Protein AF-A0AAV1QAZ6-F1 (afdb_monomer_lite)

Sequence (222 aa):
MKPDTQNLRTLCPTRWTVRTGALKSDKSHDECGRKAGGILAMLEKFSTYFGLRLAYLVFYPTEQLSKTLQASAVVVTQAFIPQQRSDEAFDSFLKSVIEASKDLTEGPQLPRQRRLPKRLGGGDTEHAFESPSEYYRKQYFEVLDLLNNELSCRFDQSDFGVVMDMEKLLVAAASGKQVMLHSSVTSLYAEDFDFDSLRAQLSMLPVTIKTSGIQTKSEKTS

Radius of gyration: 30.35 Å; chains: 1; bounding box: 77×63×90 Å

Secondary structure (DSSP, 8-state):
-PPP--------TTSGGG-TTGGG-TT--SHHHHHHHHHHHHHTSHHHHHHHHHHHHHHHHHHHHHHH-SHHHHHHHHHHHHHHSSHHHHHHHHHHHHHHHTTTS---------PPPTTT--SPPP---S-HHHHHHHHHHHHHHHHHHHHHHHHS-HHHHHHHHHHHHHHHHHTT---PPPHHHHHHTTTT--HHHHHHHHHHHHHHHHHHHHHHHHTT--

Structure (mmCIF, N/CA/C/O backbone):
data_AF-A0AAV1QAZ6-F1
#
_entry.id   AF-A0AAV1QAZ6-F1
#
loop_
_atom_site.group_PDB
_atom_site.id
_atom_site.type_symbol
_atom_site.label_atom_id
_atom_site.label_alt_id
_atom_site.label_comp_id
_atom_site.label_asym_id
_atom_site.label_entity_id
_atom_site.label_seq_id
_atom_site.pdbx_PDB_ins_code
_atom_site.Cartn_x
_atom_site.Cartn_y
_atom_site.Cartn_z
_atom_site.occupancy
_atom_site.B_iso_or_equiv
_atom_site.auth_seq_id
_atom_site.auth_comp_id
_atom_site.auth_asym_id
_atom_site.auth_atom_id
_atom_site.pdbx_PDB_model_num
ATOM 1 N N . MET A 1 1 ? 48.864 -47.547 -10.206 1.00 36.81 1 MET A N 1
ATOM 2 C CA . MET A 1 1 ? 48.498 -46.519 -9.207 1.00 36.81 1 MET A CA 1
ATOM 3 C C . MET A 1 1 ? 47.178 -45.898 -9.631 1.00 36.81 1 MET A C 1
ATOM 5 O O . MET A 1 1 ? 47.140 -45.252 -10.667 1.00 36.81 1 MET A O 1
ATOM 9 N N . LYS A 1 2 ? 46.087 -46.189 -8.914 1.00 36.53 2 LYS A N 1
ATOM 10 C CA . LYS A 1 2 ? 44.790 -45.522 -9.111 1.00 36.53 2 LYS A CA 1
ATOM 11 C C . LYS A 1 2 ? 44.810 -44.220 -8.297 1.00 36.53 2 LYS A C 1
ATOM 13 O O . LYS A 1 2 ? 45.262 -44.291 -7.157 1.00 36.53 2 LYS A O 1
ATOM 18 N N . PRO A 1 3 ? 44.377 -43.067 -8.832 1.00 41.38 3 PRO A N 1
ATOM 19 C CA . PRO A 1 3 ? 44.213 -41.877 -8.012 1.00 41.38 3 PRO A CA 1
ATOM 20 C C . PRO A 1 3 ? 42.984 -42.053 -7.113 1.00 41.38 3 PRO A C 1
ATOM 22 O O . PRO A 1 3 ? 41.910 -42.431 -7.586 1.00 41.38 3 PRO A O 1
ATOM 25 N N . ASP A 1 4 ? 43.177 -41.815 -5.819 1.00 40.25 4 ASP A N 1
ATOM 26 C CA . ASP A 1 4 ? 42.144 -41.858 -4.792 1.00 40.25 4 ASP A CA 1
ATOM 27 C C . ASP A 1 4 ? 40.973 -40.941 -5.156 1.00 40.25 4 ASP A C 1
ATOM 29 O O . ASP A 1 4 ? 41.115 -39.722 -5.278 1.00 40.25 4 ASP A O 1
ATOM 33 N N . THR A 1 5 ? 39.783 -41.523 -5.288 1.00 47.31 5 THR A N 1
ATOM 34 C CA . THR A 1 5 ? 38.522 -40.783 -5.300 1.00 47.31 5 THR A CA 1
ATOM 35 C C . THR A 1 5 ? 38.280 -40.235 -3.898 1.00 47.31 5 THR A C 1
ATOM 37 O O . THR A 1 5 ? 37.633 -40.872 -3.066 1.00 47.31 5 THR A O 1
ATOM 40 N N . GLN A 1 6 ? 38.839 -39.059 -3.611 1.00 50.50 6 GLN A N 1
ATOM 41 C CA . GLN A 1 6 ? 38.473 -38.292 -2.429 1.00 50.50 6 GLN A CA 1
ATOM 42 C C . GLN A 1 6 ? 36.968 -38.024 -2.482 1.00 50.50 6 GLN A C 1
ATOM 44 O O . GLN A 1 6 ? 36.469 -37.389 -3.409 1.00 50.50 6 GLN A O 1
ATOM 49 N N . ASN A 1 7 ? 36.253 -38.542 -1.484 1.00 43.44 7 ASN A N 1
ATOM 50 C CA . ASN A 1 7 ? 34.831 -38.315 -1.266 1.00 43.44 7 ASN A CA 1
ATOM 51 C C . ASN A 1 7 ? 34.552 -36.804 -1.190 1.00 43.44 7 ASN A C 1
ATOM 53 O O . ASN A 1 7 ? 34.678 -36.192 -0.125 1.00 43.44 7 ASN A O 1
ATOM 57 N N . LEU A 1 8 ? 34.184 -36.194 -2.320 1.00 50.06 8 LEU A N 1
ATOM 58 C CA . LEU A 1 8 ? 33.666 -34.833 -2.371 1.00 50.06 8 LEU A CA 1
ATOM 59 C C . LEU A 1 8 ? 32.352 -34.833 -1.594 1.00 50.06 8 LEU A C 1
ATOM 61 O O . LEU A 1 8 ? 31.320 -35.287 -2.085 1.00 50.06 8 LEU A O 1
ATOM 65 N N . ARG A 1 9 ? 32.414 -34.375 -0.338 1.00 50.69 9 ARG A N 1
ATOM 66 C CA . ARG A 1 9 ? 31.237 -34.187 0.512 1.00 50.69 9 ARG A CA 1
ATOM 67 C C . ARG A 1 9 ? 30.206 -33.379 -0.271 1.00 50.69 9 ARG A C 1
ATOM 69 O O . ARG A 1 9 ? 30.495 -32.257 -0.681 1.00 50.69 9 ARG A O 1
ATOM 76 N N . THR A 1 10 ? 29.015 -33.942 -0.444 1.00 51.25 10 THR A N 1
ATOM 77 C CA . THR A 1 10 ? 27.846 -33.255 -0.997 1.00 51.25 10 THR A CA 1
ATOM 78 C C . THR A 1 10 ? 27.604 -31.979 -0.196 1.00 51.25 10 THR A C 1
ATOM 80 O O . THR A 1 10 ? 27.292 -32.026 0.995 1.00 51.25 10 THR A O 1
ATOM 83 N N . LEU A 1 11 ? 27.842 -30.831 -0.827 1.00 47.28 11 LEU A N 1
ATOM 84 C CA . LEU A 1 11 ? 27.703 -29.527 -0.193 1.00 47.28 11 LEU A CA 1
ATOM 85 C C . LEU A 1 11 ? 26.213 -29.199 -0.029 1.00 47.28 11 LEU A C 1
ATOM 87 O O . LEU A 1 11 ? 25.460 -29.216 -0.999 1.00 47.28 11 LEU A O 1
ATOM 91 N N . CYS A 1 12 ? 25.792 -28.898 1.204 1.00 53.09 12 CYS A N 1
ATOM 92 C CA . CYS A 1 12 ? 24.420 -28.491 1.502 1.00 53.09 12 CYS A CA 1
ATOM 93 C C . CYS A 1 12 ? 24.080 -27.127 0.854 1.00 53.09 12 CYS A C 1
ATOM 95 O O . CYS A 1 12 ? 24.898 -26.202 0.950 1.00 53.09 12 CYS A O 1
ATOM 97 N N . PRO A 1 13 ? 22.865 -26.953 0.289 1.00 52.34 13 PRO A N 1
ATOM 98 C CA . PRO A 1 13 ? 22.449 -25.755 -0.458 1.00 52.34 13 PRO A CA 1
ATOM 99 C C . PRO A 1 13 ? 22.506 -24.415 0.291 1.00 52.34 13 PRO A C 1
ATOM 101 O O . PRO A 1 13 ? 22.431 -23.365 -0.333 1.00 52.34 13 PRO A O 1
ATOM 104 N N . THR A 1 14 ? 22.641 -24.402 1.616 1.00 52.78 14 THR A N 1
ATOM 105 C CA . THR A 1 14 ? 22.538 -23.180 2.436 1.00 52.78 14 THR A CA 1
ATOM 106 C C . THR A 1 14 ? 23.880 -22.519 2.780 1.00 52.78 14 THR A C 1
ATOM 108 O O . THR A 1 14 ? 23.891 -21.503 3.465 1.00 52.78 14 THR A O 1
ATOM 111 N N . ARG A 1 15 ? 25.029 -23.053 2.324 1.00 44.53 15 ARG A N 1
ATOM 112 C CA . ARG A 1 15 ? 26.372 -22.576 2.747 1.00 44.53 15 ARG A CA 1
ATOM 113 C C . ARG A 1 15 ? 27.118 -21.684 1.734 1.00 44.53 15 ARG A C 1
ATOM 115 O O . ARG A 1 15 ? 28.209 -21.200 2.024 1.00 44.53 15 ARG A O 1
ATOM 122 N N . TRP A 1 16 ? 26.567 -21.466 0.544 1.00 48.84 16 TRP A N 1
ATOM 123 C CA . TRP A 1 16 ? 27.235 -20.778 -0.574 1.00 48.84 16 TRP A CA 1
ATOM 124 C C . TRP A 1 16 ? 27.125 -19.243 -0.594 1.00 48.84 16 TRP A C 1
ATOM 126 O O . TRP A 1 16 ? 27.867 -18.603 -1.333 1.00 48.84 16 TRP A O 1
ATOM 136 N N . THR A 1 17 ? 26.309 -18.620 0.258 1.00 50.09 17 THR A N 1
ATOM 137 C CA . THR A 1 17 ? 26.134 -17.153 0.272 1.00 50.09 17 THR A CA 1
ATOM 138 C C . THR A 1 17 ? 27.275 -16.370 0.940 1.00 50.09 17 THR A C 1
ATOM 140 O O . THR A 1 17 ? 27.244 -15.145 0.937 1.00 50.09 17 THR A O 1
ATOM 143 N N . VAL A 1 18 ? 28.312 -17.029 1.481 1.00 46.91 18 VAL A N 1
ATOM 144 C CA . VAL A 1 18 ? 29.344 -16.370 2.322 1.00 46.91 18 VAL A CA 1
ATOM 145 C C . VAL A 1 18 ? 30.746 -16.340 1.684 1.00 46.91 18 VAL A C 1
ATOM 147 O O . VAL A 1 18 ? 31.733 -16.051 2.353 1.00 46.91 18 VAL A O 1
ATOM 150 N N . ARG A 1 19 ? 30.907 -16.612 0.381 1.00 52.53 19 ARG A N 1
ATOM 151 C CA . ARG A 1 19 ? 32.229 -16.491 -0.271 1.00 52.53 19 ARG A CA 1
ATOM 152 C C . ARG A 1 19 ? 32.232 -15.417 -1.352 1.00 52.53 19 ARG A C 1
ATOM 154 O O . ARG A 1 19 ? 31.713 -15.615 -2.444 1.00 52.53 19 ARG A O 1
ATOM 161 N N . THR A 1 20 ? 32.929 -14.320 -1.061 1.00 49.03 20 THR A N 1
ATOM 162 C CA . THR A 1 20 ? 33.218 -13.179 -1.954 1.00 49.03 20 THR A CA 1
ATOM 163 C C . THR A 1 20 ? 33.862 -13.567 -3.294 1.00 49.03 20 THR A C 1
ATOM 165 O O . THR A 1 20 ? 33.863 -12.768 -4.225 1.00 49.03 20 THR A O 1
ATOM 168 N N . GLY A 1 21 ? 34.370 -14.799 -3.430 1.00 51.28 21 GLY A N 1
ATOM 169 C CA . GLY A 1 21 ? 34.871 -15.351 -4.691 1.00 51.28 21 GLY A CA 1
ATOM 170 C C . GLY A 1 21 ? 33.790 -15.636 -5.743 1.00 51.28 21 GLY A C 1
ATOM 171 O O . GLY A 1 21 ? 34.080 -15.513 -6.929 1.00 51.28 21 GLY A O 1
ATOM 172 N N . ALA A 1 22 ? 32.548 -15.946 -5.347 1.00 49.41 22 ALA A N 1
ATOM 173 C CA . ALA A 1 22 ? 31.453 -16.171 -6.302 1.00 49.41 22 ALA A CA 1
ATOM 174 C C . ALA A 1 22 ? 31.040 -14.871 -7.014 1.00 49.41 22 ALA A C 1
ATOM 176 O O . ALA A 1 22 ? 30.718 -14.889 -8.201 1.00 49.41 22 ALA A O 1
ATOM 177 N N . LEU A 1 23 ? 31.156 -13.736 -6.314 1.00 50.59 23 LEU A N 1
ATOM 178 C CA . LEU A 1 23 ? 30.847 -12.404 -6.838 1.00 50.59 23 LEU A CA 1
ATOM 179 C C . LEU A 1 23 ? 31.841 -11.929 -7.914 1.00 50.59 23 LEU A C 1
ATOM 181 O O . LEU A 1 23 ? 31.536 -11.013 -8.659 1.00 50.59 23 LEU A O 1
ATOM 185 N N . LYS A 1 24 ? 33.032 -12.542 -7.996 1.00 50.03 24 LYS A N 1
ATOM 186 C CA . LYS A 1 24 ? 34.053 -12.241 -9.017 1.00 50.03 24 LYS A CA 1
ATOM 187 C C . LYS A 1 24 ? 34.023 -13.199 -10.212 1.00 50.03 24 LYS A C 1
ATOM 189 O O . LYS A 1 24 ? 34.862 -13.082 -11.103 1.00 50.03 24 LYS A O 1
ATOM 194 N N . SER A 1 25 ? 33.102 -14.165 -10.242 1.00 50.91 25 SER A N 1
ATOM 195 C CA . SER A 1 25 ? 33.020 -15.156 -11.323 1.00 50.91 25 SER A CA 1
ATOM 196 C C . SER A 1 25 ? 32.132 -14.687 -12.482 1.00 50.91 25 SER A C 1
ATOM 198 O O . SER A 1 25 ? 31.240 -15.396 -12.925 1.00 50.91 25 SER A O 1
ATOM 200 N N . ASP A 1 26 ? 32.416 -13.504 -13.027 1.00 49.59 26 ASP A N 1
ATOM 201 C CA . ASP A 1 26 ? 31.645 -12.869 -14.116 1.00 49.59 26 ASP A CA 1
ATOM 202 C C . ASP A 1 26 ? 31.700 -13.602 -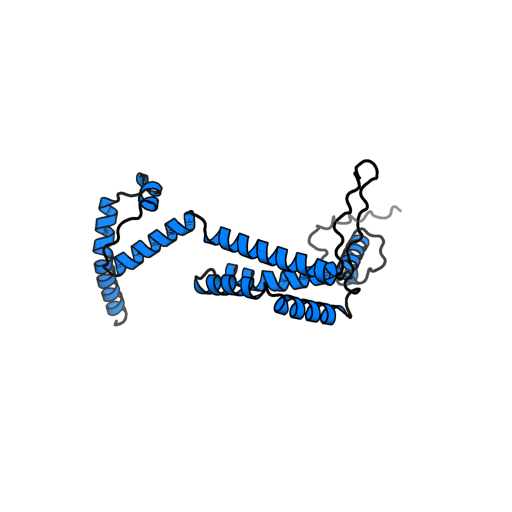15.473 1.00 49.59 26 ASP A C 1
ATOM 204 O O . ASP A 1 26 ? 31.199 -13.107 -16.480 1.00 49.59 26 ASP A O 1
ATOM 208 N N . LYS A 1 27 ? 32.328 -14.783 -15.552 1.00 50.25 27 LYS A N 1
ATOM 209 C CA . LYS A 1 27 ? 32.514 -15.531 -16.811 1.00 50.25 27 LYS A CA 1
ATOM 210 C C . LYS A 1 27 ? 32.455 -17.052 -16.671 1.00 50.25 27 LYS A C 1
ATOM 212 O O . LYS A 1 27 ? 32.859 -17.758 -17.593 1.00 50.25 27 LYS A O 1
ATOM 217 N N . SER A 1 28 ? 31.998 -17.594 -15.541 1.00 51.19 28 SER A N 1
ATOM 218 C CA . SER A 1 28 ? 31.775 -19.040 -15.462 1.00 51.19 28 SER A CA 1
ATOM 219 C C . SER A 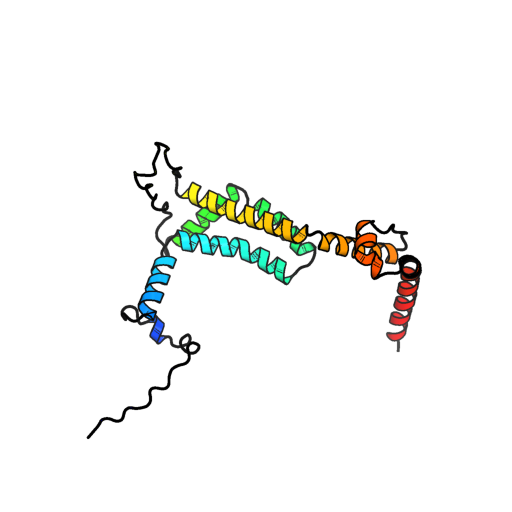1 28 ? 30.428 -19.374 -16.118 1.00 51.19 28 SER A C 1
ATOM 221 O O . SER A 1 28 ? 29.386 -18.839 -15.751 1.00 51.19 28 SER A O 1
ATOM 223 N N . HIS A 1 29 ? 30.426 -20.287 -17.094 1.00 56.72 29 HIS A N 1
ATOM 224 C CA . HIS A 1 29 ? 29.203 -20.834 -17.710 1.00 56.72 29 HIS A CA 1
ATOM 225 C C . HIS A 1 29 ? 28.370 -21.710 -16.751 1.00 56.72 29 HIS A C 1
ATOM 227 O O . HIS A 1 29 ? 27.444 -22.397 -17.184 1.00 56.72 29 HIS A O 1
ATOM 233 N N . ASP A 1 30 ? 28.703 -21.690 -15.462 1.00 71.44 30 ASP A N 1
ATOM 234 C CA . ASP A 1 30 ? 28.029 -22.447 -14.424 1.00 71.44 30 ASP A CA 1
ATOM 235 C C . ASP A 1 30 ? 26.622 -21.879 -14.166 1.00 71.44 30 ASP A C 1
ATOM 237 O O . ASP A 1 30 ? 26.335 -20.706 -14.430 1.00 71.44 30 ASP A O 1
ATOM 241 N N . GLU A 1 31 ? 25.720 -22.709 -13.647 1.00 73.06 31 GLU A N 1
ATOM 242 C CA . GLU A 1 31 ? 24.309 -22.360 -13.441 1.00 73.06 31 GLU A CA 1
ATOM 243 C C . GLU A 1 31 ? 24.155 -21.093 -12.578 1.00 73.06 31 GLU A C 1
ATOM 245 O O . GLU A 1 31 ? 23.292 -20.248 -12.832 1.00 73.06 31 GLU A O 1
ATOM 250 N N . CYS A 1 32 ? 25.050 -20.920 -11.601 1.00 73.31 32 CYS A N 1
ATOM 251 C CA . CYS A 1 32 ? 25.121 -19.735 -10.752 1.00 73.31 32 CYS A CA 1
ATOM 252 C C . CYS A 1 32 ? 25.497 -18.465 -11.531 1.00 73.31 32 CYS A C 1
ATOM 254 O O . CYS A 1 32 ? 24.855 -17.434 -11.343 1.00 73.31 32 CYS A O 1
ATOM 256 N N . GLY A 1 33 ? 26.496 -18.531 -12.418 1.00 70.12 33 GLY A N 1
ATOM 257 C CA . GLY A 1 33 ? 26.928 -17.388 -13.230 1.00 70.12 33 GLY A CA 1
ATOM 258 C C . GLY A 1 33 ? 25.831 -16.936 -14.193 1.00 70.12 33 GLY A C 1
ATOM 259 O O . GLY A 1 33 ? 25.549 -15.747 -14.319 1.00 70.12 33 GLY A O 1
ATOM 260 N N . ARG A 1 34 ? 25.106 -17.894 -14.787 1.00 73.38 34 ARG A N 1
ATOM 261 C CA . ARG A 1 34 ? 23.945 -17.607 -15.648 1.00 73.38 34 ARG A CA 1
ATOM 262 C C . ARG A 1 34 ? 22.796 -16.946 -14.884 1.00 73.38 34 ARG A C 1
ATOM 264 O O . ARG A 1 34 ? 22.185 -16.014 -15.401 1.00 73.38 34 ARG A O 1
ATOM 271 N N . LYS A 1 35 ? 22.498 -17.412 -13.665 1.00 77.25 35 LYS A N 1
ATOM 272 C CA . LYS A 1 35 ? 21.468 -16.806 -12.801 1.00 77.25 35 LYS A CA 1
ATOM 273 C C . LYS A 1 35 ? 21.865 -15.397 -12.361 1.00 77.25 35 LYS A C 1
ATOM 275 O O . LYS A 1 35 ? 21.051 -14.489 -12.485 1.00 77.25 35 LYS A O 1
ATOM 280 N N . ALA A 1 36 ? 23.104 -15.208 -11.907 1.00 77.12 36 ALA A N 1
ATOM 281 C CA . ALA A 1 36 ? 23.620 -13.902 -11.505 1.00 77.12 36 ALA A CA 1
ATOM 282 C C . ALA A 1 36 ? 23.598 -12.901 -12.670 1.00 77.12 36 ALA A C 1
ATOM 284 O O . ALA A 1 36 ? 23.063 -11.807 -12.515 1.00 77.12 36 ALA A O 1
ATOM 285 N N . GLY A 1 37 ? 24.061 -13.309 -13.857 1.00 77.94 37 GLY A N 1
ATOM 286 C CA . GLY A 1 37 ? 23.991 -12.482 -15.064 1.00 77.94 37 GLY A CA 1
ATOM 287 C C . GLY A 1 37 ? 22.555 -12.148 -15.483 1.00 77.94 37 GLY A C 1
ATOM 288 O O . GLY A 1 37 ? 22.275 -11.024 -15.883 1.00 77.94 37 GLY A O 1
ATOM 289 N N . GLY A 1 38 ? 21.612 -13.085 -15.332 1.00 82.50 38 GLY A N 1
ATOM 290 C CA . GLY A 1 38 ? 20.191 -12.826 -15.585 1.00 82.50 38 GLY A CA 1
ATOM 291 C C . GLY A 1 38 ? 19.562 -11.830 -14.603 1.00 82.50 38 GLY A C 1
ATOM 292 O O . GLY A 1 38 ? 18.740 -11.011 -15.009 1.00 82.50 38 GLY A O 1
ATOM 293 N N . ILE A 1 39 ? 19.954 -11.880 -13.325 1.00 82.44 39 ILE A N 1
ATOM 294 C CA . ILE A 1 39 ? 19.526 -10.911 -12.305 1.00 82.44 39 ILE A CA 1
ATOM 295 C C . ILE A 1 39 ? 20.132 -9.538 -12.596 1.00 82.44 39 ILE A C 1
ATOM 297 O O . ILE A 1 39 ? 19.402 -8.552 -12.572 1.00 82.44 39 ILE A O 1
ATOM 301 N N . LEU A 1 40 ? 21.424 -9.471 -12.929 1.00 81.31 40 LEU A N 1
ATOM 302 C CA . LEU A 1 40 ? 22.095 -8.227 -13.313 1.00 81.31 40 LEU A CA 1
ATOM 303 C C . LEU A 1 40 ? 21.383 -7.568 -14.503 1.00 81.31 40 LEU A C 1
ATOM 305 O O . LEU A 1 40 ? 20.945 -6.428 -14.395 1.00 81.31 40 LEU A O 1
ATOM 309 N N . ALA A 1 41 ? 21.119 -8.331 -15.567 1.00 82.69 41 ALA A N 1
ATOM 310 C CA . ALA A 1 41 ? 20.387 -7.853 -16.741 1.00 82.69 41 ALA A CA 1
ATOM 311 C C . ALA A 1 41 ? 18.931 -7.442 -16.441 1.00 82.69 41 ALA A C 1
ATOM 313 O O . ALA A 1 41 ? 18.305 -6.729 -17.226 1.00 82.69 41 ALA A O 1
ATOM 314 N N . MET A 1 42 ? 18.338 -7.918 -15.340 1.00 83.44 42 MET A N 1
ATOM 315 C CA . MET A 1 42 ? 17.055 -7.410 -14.851 1.00 83.44 42 MET A CA 1
ATOM 316 C C . MET A 1 42 ? 17.222 -6.110 -14.067 1.00 83.44 42 MET A C 1
ATOM 318 O O . MET A 1 42 ? 16.411 -5.208 -14.260 1.00 83.44 42 MET A O 1
ATOM 322 N N . LEU A 1 43 ? 18.239 -6.000 -13.211 1.00 83.06 43 LEU A N 1
ATOM 323 C CA . LEU A 1 43 ? 18.509 -4.808 -12.403 1.00 83.06 43 LEU A CA 1
ATOM 324 C C . LEU A 1 43 ? 18.925 -3.599 -13.250 1.00 83.06 43 LEU A C 1
ATOM 326 O O . LEU A 1 43 ? 18.569 -2.481 -12.901 1.00 83.06 43 LEU A O 1
ATOM 330 N N . GLU A 1 44 ? 19.593 -3.825 -14.382 1.00 83.69 44 GLU A N 1
ATOM 331 C CA . GLU A 1 44 ? 19.977 -2.786 -15.353 1.00 83.69 44 GLU A CA 1
ATOM 332 C C . GLU A 1 44 ? 18.778 -2.170 -16.100 1.00 83.69 44 GLU A C 1
ATOM 334 O O . GLU A 1 44 ? 18.905 -1.124 -16.740 1.00 83.69 44 GLU A O 1
ATOM 339 N N . LYS A 1 45 ? 17.587 -2.783 -16.024 1.00 85.44 45 LYS A N 1
ATOM 340 C CA . LYS A 1 45 ? 16.373 -2.252 -16.658 1.00 85.44 45 LYS A CA 1
ATOM 341 C C . LYS A 1 45 ? 15.699 -1.214 -15.773 1.00 85.44 45 LYS A C 1
ATOM 343 O O . LYS A 1 45 ? 15.362 -1.493 -14.619 1.00 85.44 45 LYS A O 1
ATOM 348 N N . PHE A 1 46 ? 15.342 -0.078 -16.373 1.00 85.38 46 PHE A N 1
ATOM 349 C CA . PHE A 1 46 ? 14.587 0.986 -15.706 1.00 85.38 46 PHE A CA 1
ATOM 350 C C . PHE A 1 46 ? 13.308 0.484 -15.030 1.00 85.38 46 PHE A C 1
ATOM 352 O O . PHE A 1 46 ? 13.018 0.859 -13.901 1.00 85.38 46 PHE A O 1
ATOM 359 N N . SER A 1 47 ? 12.557 -0.405 -15.690 1.00 85.50 47 SER A N 1
ATOM 360 C CA . SER A 1 47 ? 11.307 -0.967 -15.159 1.00 85.50 47 SER A CA 1
ATOM 361 C C . SER A 1 47 ? 11.487 -1.638 -13.798 1.00 85.50 47 SER A C 1
ATOM 363 O O . SER A 1 47 ? 10.615 -1.552 -12.936 1.00 85.50 47 SER A O 1
ATOM 365 N N . THR A 1 48 ? 12.624 -2.306 -13.603 1.00 86.81 48 THR A N 1
ATOM 366 C CA . THR A 1 48 ? 12.940 -3.005 -12.357 1.00 86.81 48 THR A CA 1
ATOM 367 C C . THR A 1 48 ? 13.317 -1.998 -11.282 1.00 86.81 48 THR A C 1
ATOM 369 O O . THR A 1 48 ? 12.813 -2.076 -10.166 1.00 86.81 48 THR A O 1
ATOM 372 N N . TYR A 1 49 ? 14.148 -1.013 -11.626 1.00 87.12 49 TYR A N 1
ATOM 373 C CA . TYR A 1 49 ? 14.526 0.063 -10.715 1.00 87.12 49 TYR A CA 1
ATOM 374 C C . TYR A 1 49 ? 13.316 0.889 -10.259 1.00 87.12 49 TYR A C 1
ATOM 376 O O . TYR A 1 49 ? 13.132 1.115 -9.063 1.00 87.12 49 TYR A O 1
ATOM 384 N N . PHE A 1 50 ? 12.445 1.269 -11.197 1.00 88.56 50 PHE A N 1
ATOM 385 C CA . PHE A 1 50 ? 11.177 1.938 -10.924 1.00 88.56 50 PHE A CA 1
ATOM 386 C C . PHE A 1 50 ? 10.297 1.098 -9.994 1.00 88.56 50 PHE A C 1
ATOM 388 O O . PHE A 1 50 ? 9.835 1.600 -8.973 1.00 88.56 50 PHE A O 1
ATOM 395 N N . GLY A 1 51 ? 10.125 -0.194 -10.296 1.00 87.62 51 GLY A N 1
ATOM 396 C CA . GLY A 1 51 ? 9.350 -1.111 -9.462 1.00 87.62 51 GLY A CA 1
ATOM 397 C C . GLY A 1 51 ? 9.903 -1.240 -8.041 1.00 87.62 51 GLY A C 1
ATOM 398 O O . GLY A 1 51 ? 9.135 -1.217 -7.086 1.00 87.62 51 GLY A O 1
ATOM 399 N N . LEU A 1 52 ? 11.227 -1.300 -7.875 1.00 88.88 52 LEU A N 1
ATOM 400 C CA . LEU A 1 52 ? 11.871 -1.339 -6.557 1.00 88.88 52 LEU A CA 1
ATOM 401 C C . LEU A 1 52 ? 11.684 -0.031 -5.780 1.00 88.88 52 LEU A C 1
ATOM 403 O O . LEU A 1 52 ? 11.414 -0.060 -4.580 1.00 88.88 52 LEU A O 1
ATOM 407 N N . ARG A 1 53 ? 11.795 1.121 -6.452 1.00 88.50 53 ARG A N 1
ATOM 408 C CA . ARG A 1 53 ? 11.538 2.434 -5.843 1.00 88.50 53 ARG A CA 1
ATOM 409 C C . ARG A 1 53 ? 10.078 2.586 -5.425 1.00 88.50 53 ARG A C 1
ATOM 411 O O . ARG A 1 53 ? 9.817 3.074 -4.328 1.00 88.50 53 ARG A O 1
ATOM 418 N N . LEU A 1 54 ? 9.150 2.123 -6.259 1.00 88.19 54 LEU A N 1
ATOM 419 C CA . LEU A 1 54 ? 7.721 2.116 -5.957 1.00 88.19 54 LEU A CA 1
ATOM 420 C C . LEU A 1 54 ? 7.407 1.167 -4.795 1.00 88.19 54 LEU A C 1
ATOM 422 O O . LEU A 1 54 ? 6.704 1.546 -3.863 1.00 88.19 54 LEU A O 1
ATOM 426 N N . ALA A 1 55 ? 7.994 -0.030 -4.795 1.00 88.25 55 ALA A N 1
ATOM 427 C CA . ALA A 1 55 ? 7.870 -0.978 -3.696 1.00 88.25 55 ALA A CA 1
ATOM 428 C C . ALA A 1 55 ? 8.392 -0.381 -2.385 1.00 88.25 55 ALA A C 1
ATOM 430 O O . ALA A 1 55 ? 7.737 -0.513 -1.362 1.00 88.25 55 ALA A O 1
ATOM 431 N N . TYR A 1 56 ? 9.522 0.330 -2.401 1.00 88.19 56 TYR A N 1
ATOM 432 C CA . TYR A 1 56 ? 10.029 1.010 -1.209 1.00 88.19 56 TYR A CA 1
ATOM 433 C C . TYR A 1 56 ? 9.073 2.104 -0.706 1.00 88.19 56 TYR A C 1
ATOM 435 O O . TYR A 1 56 ? 8.787 2.157 0.490 1.00 88.19 56 TYR A O 1
ATOM 443 N N . LEU A 1 57 ? 8.547 2.938 -1.612 1.00 87.31 57 LEU A N 1
ATOM 444 C CA . LEU A 1 57 ? 7.587 4.002 -1.288 1.00 87.31 57 LEU A CA 1
ATOM 445 C C . LEU A 1 57 ? 6.335 3.455 -0.590 1.00 87.31 57 LEU A C 1
ATOM 447 O O . LEU A 1 57 ? 5.819 4.078 0.333 1.00 87.31 57 LEU A O 1
ATOM 451 N N . VAL A 1 58 ? 5.859 2.295 -1.038 1.00 86.56 58 VAL A N 1
ATOM 452 C CA . VAL A 1 58 ? 4.607 1.688 -0.584 1.00 86.56 58 VAL A CA 1
ATOM 453 C C . VAL A 1 58 ? 4.819 0.770 0.623 1.00 86.56 58 VAL A C 1
ATOM 455 O O . VAL A 1 58 ? 4.057 0.823 1.587 1.00 86.56 58 VAL A O 1
ATOM 458 N N . PHE A 1 59 ? 5.881 -0.038 0.629 1.00 83.94 59 PHE A N 1
ATOM 459 C CA . PHE A 1 59 ? 6.148 -0.973 1.718 1.00 83.94 59 PHE A CA 1
ATOM 460 C C . PHE A 1 59 ? 6.578 -0.284 2.997 1.00 83.94 59 PHE A C 1
ATOM 462 O O . PHE A 1 59 ? 6.114 -0.695 4.055 1.00 83.94 59 PHE A O 1
ATOM 469 N N . TYR A 1 60 ? 7.374 0.784 2.925 1.00 83.62 60 TYR A N 1
ATOM 470 C CA . TYR A 1 60 ? 7.803 1.507 4.120 1.00 83.62 60 TYR A CA 1
ATOM 471 C C . TYR A 1 60 ? 6.627 1.914 5.035 1.00 83.62 60 TYR A C 1
ATOM 473 O O . TYR A 1 60 ? 6.612 1.494 6.195 1.00 83.62 60 TYR A O 1
ATOM 481 N N . PRO A 1 61 ? 5.601 2.650 4.559 1.00 78.38 61 PRO A N 1
ATOM 482 C CA . PRO A 1 61 ? 4.473 3.024 5.405 1.00 78.38 61 PRO A CA 1
ATOM 483 C C . PRO A 1 61 ? 3.611 1.815 5.816 1.00 78.38 61 PRO A C 1
ATOM 485 O O . PRO A 1 61 ? 3.168 1.755 6.964 1.00 78.38 61 PRO A O 1
ATOM 488 N N . THR A 1 62 ? 3.421 0.807 4.953 1.00 79.25 62 THR A N 1
ATOM 489 C CA . THR A 1 62 ? 2.653 -0.401 5.333 1.00 79.25 62 THR A CA 1
ATOM 490 C C . THR A 1 62 ? 3.363 -1.310 6.336 1.00 79.25 62 THR A C 1
ATOM 492 O O . THR A 1 62 ? 2.712 -1.965 7.147 1.00 79.25 62 THR A O 1
ATOM 495 N N . GLU A 1 63 ? 4.694 -1.347 6.336 1.00 79.56 63 GLU A N 1
ATOM 496 C CA . GLU A 1 63 ? 5.469 -2.104 7.314 1.00 79.56 63 GLU A CA 1
ATOM 497 C C . GLU A 1 63 ? 5.388 -1.428 8.683 1.00 79.56 63 GLU A C 1
ATOM 499 O O . GLU A 1 63 ? 5.211 -2.104 9.698 1.00 79.56 63 GLU A O 1
ATOM 504 N N . GLN A 1 64 ? 5.445 -0.091 8.716 1.00 73.50 64 GLN A N 1
ATOM 505 C CA . GLN A 1 64 ? 5.207 0.663 9.946 1.00 73.50 64 GLN A CA 1
ATOM 506 C C . GLN A 1 64 ? 3.812 0.389 10.496 1.00 73.50 64 GLN A C 1
ATOM 508 O O . GLN A 1 64 ? 3.688 0.068 11.677 1.00 73.50 64 GLN A O 1
ATOM 513 N N . LEU A 1 65 ? 2.787 0.412 9.642 1.00 72.69 65 LEU A N 1
ATOM 514 C CA . LEU A 1 65 ? 1.426 0.028 10.008 1.00 72.69 65 LEU A CA 1
ATOM 515 C C . LEU A 1 65 ? 1.362 -1.391 10.589 1.00 72.69 65 LEU A C 1
ATOM 517 O O . LEU A 1 65 ? 0.782 -1.595 11.654 1.00 72.69 65 LEU A O 1
ATOM 521 N N . SER A 1 66 ? 1.998 -2.365 9.933 1.00 74.06 66 SER A N 1
ATOM 522 C CA . SER A 1 66 ? 2.009 -3.754 10.399 1.00 74.06 66 SER A CA 1
ATOM 523 C C . SER A 1 66 ? 2.722 -3.930 11.740 1.00 74.06 66 SER A C 1
ATOM 525 O O . SER A 1 66 ? 2.345 -4.814 12.505 1.00 74.06 66 SER A O 1
ATOM 527 N N . LYS A 1 67 ? 3.762 -3.136 12.020 1.00 73.12 67 LYS A N 1
ATOM 528 C CA . LYS A 1 67 ? 4.510 -3.198 13.285 1.00 73.12 67 LYS A CA 1
ATOM 529 C C . LYS A 1 67 ? 3.796 -2.487 14.422 1.00 73.12 67 LYS A C 1
ATOM 531 O O . LYS A 1 67 ? 3.878 -2.938 15.559 1.00 73.12 67 LYS A O 1
ATOM 536 N N . THR A 1 68 ? 3.158 -1.357 14.130 1.00 67.06 68 THR A N 1
ATOM 537 C CA . THR A 1 68 ? 2.602 -0.497 15.175 1.00 67.06 68 THR A CA 1
ATOM 538 C C . THR A 1 68 ? 1.144 -0.777 15.468 1.00 67.06 68 THR A C 1
ATOM 540 O O . THR A 1 68 ? 0.784 -0.531 16.606 1.00 67.06 68 THR A O 1
ATOM 543 N N . LEU A 1 69 ? 0.345 -1.305 14.523 1.00 63.31 69 LEU A N 1
ATOM 544 C CA . LEU A 1 69 ? -1.046 -1.794 14.678 1.00 63.31 69 LEU A CA 1
ATOM 545 C C . LEU A 1 69 ? -1.893 -1.043 15.732 1.00 63.31 69 LEU A C 1
ATOM 547 O O . LEU A 1 69 ? -2.733 -1.606 16.425 1.00 63.31 69 LEU A O 1
ATOM 551 N N . GLN A 1 70 ? -1.645 0.258 15.848 1.00 59.50 70 GLN A N 1
ATOM 552 C CA . GLN A 1 70 ? -2.286 1.197 16.751 1.00 59.50 70 GLN A CA 1
ATOM 553 C C . GLN A 1 70 ? -3.159 2.090 15.883 1.00 59.50 70 GLN A C 1
ATOM 555 O O . GLN A 1 70 ? -2.761 2.463 14.776 1.00 59.50 70 GLN A O 1
ATOM 560 N N . ALA A 1 71 ? -4.329 2.468 16.395 1.00 61.69 71 ALA A N 1
ATOM 561 C CA . ALA A 1 71 ? -5.316 3.251 15.654 1.00 61.69 71 ALA A CA 1
ATOM 562 C C . ALA A 1 71 ? -4.729 4.521 14.999 1.00 61.69 71 ALA A C 1
ATOM 564 O O . ALA A 1 71 ? -5.106 4.878 13.888 1.00 61.69 71 ALA A O 1
ATOM 565 N N . SER A 1 72 ? -3.751 5.175 15.636 1.00 62.12 72 SER A N 1
ATOM 566 C CA . SER A 1 72 ? -3.076 6.361 15.091 1.00 62.12 72 SER A CA 1
ATOM 567 C C . SER A 1 72 ? -2.241 6.073 13.837 1.00 62.12 72 SER A C 1
ATOM 569 O O . SER A 1 72 ? -2.271 6.860 12.893 1.00 62.12 72 SER A O 1
ATOM 571 N N . ALA A 1 73 ? -1.525 4.946 13.787 1.00 60.34 73 ALA A N 1
ATOM 572 C CA . ALA A 1 73 ? -0.697 4.572 12.642 1.00 60.34 73 ALA A CA 1
ATOM 573 C C . ALA A 1 73 ? -1.548 4.216 11.414 1.00 60.34 73 ALA A C 1
ATOM 575 O O . ALA A 1 73 ? -1.169 4.558 10.293 1.00 60.34 73 ALA A O 1
ATOM 576 N N . VAL A 1 74 ? -2.716 3.600 11.643 1.00 67.69 74 VAL A N 1
ATOM 577 C CA . VAL A 1 74 ? -3.721 3.262 10.618 1.00 67.69 74 VAL A CA 1
ATOM 578 C C . VAL A 1 74 ? -4.243 4.521 9.931 1.00 67.69 74 VAL A C 1
ATOM 580 O O . VAL A 1 74 ? -4.202 4.618 8.707 1.00 67.69 74 VAL A O 1
ATOM 583 N N . VAL A 1 75 ? -4.658 5.523 10.712 1.00 66.94 75 VAL A N 1
ATOM 584 C CA . VAL A 1 75 ? -5.201 6.783 10.178 1.00 66.94 75 VAL A CA 1
ATOM 585 C C . VAL A 1 75 ? -4.153 7.533 9.354 1.00 66.94 75 VAL A C 1
ATOM 587 O O . VAL A 1 75 ? -4.457 8.043 8.278 1.00 66.94 75 VAL A O 1
ATOM 590 N N . VAL A 1 76 ? -2.899 7.563 9.817 1.00 66.62 76 VAL A N 1
ATOM 591 C CA . VAL A 1 76 ? -1.803 8.223 9.089 1.00 66.62 76 VAL A CA 1
ATOM 592 C C . VAL A 1 76 ? -1.521 7.527 7.755 1.00 66.62 76 VAL A C 1
ATOM 594 O O . VAL A 1 76 ? -1.326 8.203 6.747 1.00 66.62 76 VAL A O 1
ATOM 597 N N . THR A 1 77 ? -1.539 6.190 7.713 1.00 68.25 77 THR A N 1
ATOM 598 C CA . THR A 1 77 ? -1.326 5.455 6.455 1.00 68.25 77 THR A CA 1
ATOM 599 C C . THR A 1 77 ? -2.493 5.618 5.489 1.00 68.25 77 THR A C 1
ATOM 601 O O . THR A 1 77 ? -2.259 5.917 4.319 1.00 68.25 77 THR A O 1
ATOM 604 N N . GLN A 1 78 ? -3.733 5.505 5.973 1.00 71.19 78 GLN A N 1
ATOM 605 C CA . GLN A 1 78 ? -4.942 5.718 5.170 1.00 71.19 78 GLN A CA 1
ATOM 606 C C . GLN A 1 78 ? -5.050 7.144 4.612 1.00 71.19 78 GLN A C 1
ATOM 608 O O . GLN A 1 78 ? -5.626 7.325 3.547 1.00 71.19 78 GLN A O 1
ATOM 613 N N . ALA A 1 79 ? -4.477 8.152 5.277 1.00 73.38 79 ALA A N 1
ATOM 614 C CA . ALA A 1 79 ? -4.414 9.520 4.755 1.00 73.38 79 ALA A CA 1
ATOM 615 C C . ALA A 1 79 ? -3.248 9.742 3.770 1.00 73.38 79 ALA A C 1
ATOM 617 O O . ALA A 1 79 ? -3.374 10.516 2.821 1.00 73.38 79 ALA A O 1
ATOM 618 N N . PHE A 1 80 ? -2.120 9.054 3.969 1.00 78.00 80 PHE A N 1
ATOM 619 C CA . PHE A 1 80 ? -0.923 9.201 3.139 1.00 78.00 80 PHE A CA 1
ATOM 620 C C . PHE A 1 80 ? -1.121 8.674 1.710 1.00 78.00 80 PHE A C 1
ATOM 622 O O . PHE A 1 80 ? -0.734 9.336 0.750 1.00 78.00 80 PHE A O 1
ATOM 629 N N . ILE A 1 81 ? -1.736 7.500 1.544 1.00 77.00 81 ILE A N 1
ATOM 630 C CA . ILE A 1 81 ? -1.867 6.840 0.231 1.00 77.00 81 ILE A CA 1
ATOM 631 C C . ILE A 1 81 ? -2.736 7.646 -0.755 1.00 77.00 81 ILE A C 1
ATOM 633 O O . ILE A 1 81 ? -2.294 7.846 -1.889 1.00 77.00 81 ILE A O 1
ATOM 637 N N . PRO A 1 82 ? -3.904 8.195 -0.362 1.00 77.88 82 PRO A N 1
ATOM 638 C CA . PRO A 1 82 ? -4.678 9.095 -1.216 1.00 77.88 82 PRO A CA 1
ATOM 639 C C . PRO A 1 82 ? -3.927 10.381 -1.567 1.00 77.88 82 PRO A C 1
ATOM 641 O O . PRO A 1 82 ? -4.065 10.882 -2.676 1.00 77.88 82 PRO A O 1
ATOM 644 N N . GLN A 1 83 ? -3.099 10.902 -0.657 1.00 79.62 83 GLN A N 1
ATOM 645 C CA . GLN A 1 83 ? -2.286 12.091 -0.923 1.00 79.62 83 GLN A CA 1
ATOM 646 C C . GLN A 1 83 ? -1.185 11.817 -1.964 1.00 79.62 83 GLN A C 1
ATOM 648 O O . GLN A 1 83 ? -0.882 12.676 -2.794 1.00 79.62 83 GLN A O 1
ATOM 653 N N . GLN A 1 84 ? -0.614 10.608 -1.957 1.00 80.44 84 GLN A N 1
ATOM 654 C CA . GLN A 1 84 ? 0.331 10.158 -2.985 1.00 80.44 84 GLN A CA 1
ATOM 655 C C . GLN A 1 84 ? -0.342 9.928 -4.348 1.00 80.44 84 GLN A C 1
ATOM 657 O O . GLN A 1 84 ? 0.324 9.985 -5.378 1.00 80.44 84 GLN A O 1
ATOM 662 N N . ARG A 1 85 ? -1.667 9.740 -4.394 1.00 82.50 85 ARG A N 1
ATOM 663 C CA . ARG A 1 85 ? -2.456 9.669 -5.634 1.00 82.50 85 ARG A CA 1
ATOM 664 C C . ARG A 1 85 ? -2.714 11.068 -6.218 1.00 82.50 85 ARG A C 1
ATOM 666 O O . ARG A 1 85 ? -3.853 11.477 -6.421 1.00 82.50 85 ARG A O 1
ATOM 673 N N . SER A 1 86 ? -1.649 11.811 -6.492 1.00 86.69 86 SER A N 1
ATOM 674 C CA . SER A 1 86 ? -1.697 13.094 -7.197 1.00 86.69 86 SER A CA 1
ATOM 675 C C . SER A 1 86 ? -0.693 13.104 -8.343 1.00 86.69 86 SER A C 1
ATOM 677 O O . SER A 1 86 ? 0.362 12.471 -8.268 1.00 86.69 86 SER A O 1
ATOM 679 N N . ASP A 1 87 ? -1.016 13.833 -9.411 1.00 85.56 87 ASP A N 1
ATOM 680 C CA . ASP A 1 87 ? -0.109 13.975 -10.555 1.00 85.56 87 ASP A CA 1
ATOM 681 C C . ASP A 1 87 ? 1.194 14.680 -10.159 1.00 85.56 87 ASP A C 1
ATOM 683 O O . ASP A 1 87 ? 2.266 14.315 -10.627 1.00 85.56 87 ASP A O 1
ATOM 687 N N . GLU A 1 88 ? 1.126 15.609 -9.205 1.00 87.00 88 GLU A N 1
ATOM 688 C CA . GLU A 1 88 ? 2.289 16.304 -8.649 1.00 87.00 88 GLU A CA 1
ATOM 689 C C . GLU A 1 88 ? 3.231 15.353 -7.893 1.00 87.00 88 GLU A C 1
ATOM 691 O O . GLU A 1 88 ? 4.454 15.413 -8.066 1.00 87.00 88 GLU A O 1
ATOM 696 N N . ALA A 1 89 ? 2.674 14.448 -7.076 1.00 85.12 89 ALA A N 1
ATOM 697 C CA . ALA A 1 89 ? 3.452 13.429 -6.375 1.00 85.12 89 ALA A CA 1
ATOM 698 C C . ALA A 1 89 ? 4.081 12.437 -7.359 1.00 85.12 89 ALA A C 1
ATOM 700 O O . ALA A 1 89 ? 5.255 12.092 -7.210 1.00 85.12 89 ALA A O 1
ATOM 701 N N . PHE A 1 90 ? 3.339 12.040 -8.397 1.00 88.50 90 PHE A N 1
ATOM 702 C CA . PHE A 1 90 ? 3.866 11.200 -9.467 1.00 88.50 90 PHE A CA 1
ATOM 703 C C . PHE A 1 90 ? 5.016 11.883 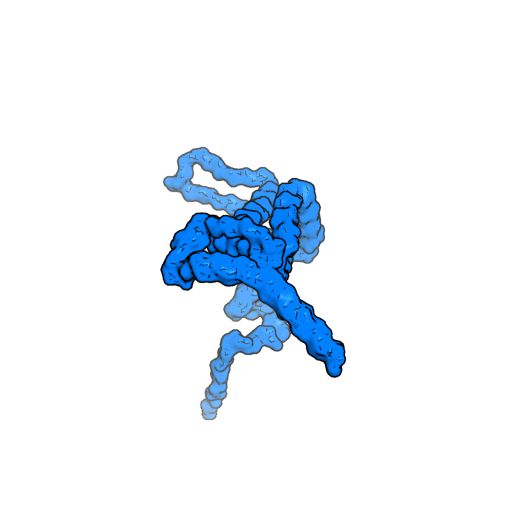-10.216 1.00 88.50 90 PHE A C 1
ATOM 705 O O . PHE A 1 90 ? 6.072 11.278 -10.383 1.00 88.50 90 PHE A O 1
ATOM 712 N N . ASP A 1 91 ? 4.860 13.142 -10.622 1.00 87.75 91 ASP A N 1
ATOM 713 C CA . ASP A 1 91 ? 5.890 13.875 -11.360 1.00 87.75 91 ASP A CA 1
ATOM 714 C C . ASP A 1 91 ? 7.161 14.063 -10.528 1.00 87.75 91 ASP A C 1
ATOM 716 O O . ASP A 1 91 ? 8.274 13.915 -11.038 1.00 87.75 91 ASP A O 1
ATOM 720 N N . SER A 1 92 ? 7.011 14.377 -9.237 1.00 88.81 92 SER A N 1
ATOM 721 C CA . SER A 1 92 ? 8.133 14.474 -8.299 1.00 88.81 92 SER A CA 1
ATOM 722 C C . SER A 1 92 ? 8.845 13.128 -8.137 1.00 88.81 92 SER A C 1
ATOM 724 O O . SER A 1 92 ? 10.073 13.048 -8.250 1.00 88.81 92 SER A O 1
ATOM 726 N N . PHE A 1 93 ? 8.075 12.051 -7.958 1.00 89.44 93 PHE A N 1
ATOM 727 C CA . PHE A 1 93 ? 8.591 10.692 -7.847 1.00 89.44 93 PHE A CA 1
ATOM 728 C C . PHE A 1 93 ? 9.324 10.262 -9.120 1.00 89.44 93 PHE A C 1
ATOM 730 O O . PHE A 1 93 ? 10.468 9.819 -9.050 1.00 89.44 93 PHE A O 1
ATOM 737 N N . LEU A 1 94 ? 8.716 10.443 -10.292 1.00 86.62 94 LEU A N 1
ATOM 738 C CA . LEU A 1 94 ? 9.300 10.053 -11.569 1.00 86.62 94 LEU A CA 1
ATOM 739 C C . LEU A 1 94 ? 10.597 10.820 -11.844 1.00 86.62 94 LEU A C 1
ATOM 741 O O . LEU A 1 94 ? 11.582 10.206 -12.252 1.00 86.62 94 LEU A O 1
ATOM 745 N N . LYS A 1 95 ? 10.642 12.132 -11.568 1.00 88.19 95 LYS A N 1
ATOM 746 C CA . LYS A 1 95 ? 11.875 12.932 -11.680 1.00 88.19 95 LYS A CA 1
ATOM 747 C C . LYS A 1 95 ? 12.976 12.396 -10.771 1.00 88.19 95 LYS A C 1
ATOM 749 O O . LYS A 1 95 ? 14.086 12.174 -11.245 1.00 88.19 95 LYS A O 1
ATOM 754 N N . SER A 1 96 ? 12.656 12.117 -9.506 1.00 88.12 96 SER A N 1
ATOM 755 C CA . SER A 1 96 ? 13.607 11.537 -8.551 1.00 88.12 96 SER A CA 1
ATOM 756 C C . SER A 1 96 ? 14.127 10.171 -9.008 1.00 88.12 96 SER A C 1
ATOM 758 O O . SER A 1 96 ? 15.327 9.907 -8.931 1.00 88.12 96 SER A O 1
ATOM 760 N N . VAL A 1 97 ? 13.247 9.310 -9.529 1.00 86.81 97 VAL A N 1
ATOM 761 C CA . VAL A 1 97 ? 13.624 7.986 -10.038 1.00 86.81 97 VAL A CA 1
ATOM 762 C C . VAL A 1 97 ? 14.517 8.112 -11.267 1.00 86.81 97 VAL A C 1
ATOM 764 O O . VAL A 1 97 ? 15.540 7.439 -11.316 1.00 86.81 97 VAL A O 1
ATOM 767 N N . ILE A 1 98 ? 14.178 8.987 -12.218 1.00 86.25 98 ILE A N 1
ATOM 768 C CA . ILE A 1 98 ? 14.988 9.233 -13.418 1.00 86.25 98 ILE A CA 1
ATOM 769 C C . ILE A 1 98 ? 16.361 9.783 -13.033 1.00 86.25 98 ILE A C 1
ATOM 771 O O . ILE A 1 98 ? 17.367 9.311 -13.545 1.00 86.25 98 ILE A O 1
ATOM 775 N N . GLU A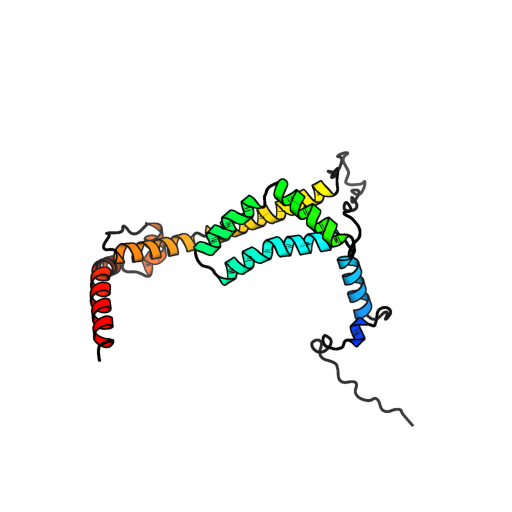 1 99 ? 16.434 10.762 -12.130 1.00 87.62 99 GLU A N 1
ATOM 776 C CA . GLU A 1 99 ? 17.707 11.317 -11.664 1.00 87.62 99 GLU A CA 1
ATOM 777 C C . GLU A 1 99 ? 18.577 10.265 -10.982 1.00 87.62 99 GLU A C 1
ATOM 779 O O . GLU A 1 99 ? 19.758 10.155 -11.302 1.00 87.62 99 GLU A O 1
ATOM 784 N N . ALA A 1 100 ? 17.989 9.458 -10.100 1.00 83.88 100 ALA A N 1
ATOM 785 C CA . ALA A 1 100 ? 18.703 8.417 -9.377 1.00 83.88 100 ALA A CA 1
ATOM 786 C C . ALA A 1 100 ? 19.039 7.187 -10.241 1.00 83.88 100 ALA A C 1
ATOM 788 O O . ALA A 1 100 ? 19.839 6.354 -9.812 1.00 83.88 100 ALA A O 1
ATOM 789 N N . SER A 1 101 ? 18.433 7.047 -11.424 1.00 84.81 101 SER A N 1
ATOM 790 C CA . SER A 1 101 ? 18.684 5.942 -12.351 1.00 84.81 101 SER A CA 1
ATOM 791 C C . SER A 1 101 ? 19.690 6.278 -13.455 1.00 84.81 101 SER A C 1
ATOM 793 O O . SER A 1 101 ? 20.135 5.355 -14.132 1.00 84.81 101 SER A O 1
ATOM 795 N N . LYS A 1 102 ? 20.067 7.557 -13.638 1.00 80.69 102 LYS A N 1
ATOM 796 C CA . LYS A 1 102 ? 20.980 8.021 -14.710 1.00 80.69 102 LYS A CA 1
ATOM 797 C C . LYS A 1 102 ? 22.283 7.225 -14.797 1.00 80.69 102 LYS A C 1
ATOM 799 O O . LYS A 1 102 ? 22.746 6.956 -15.899 1.00 80.69 102 LYS A O 1
ATOM 804 N N . ASP A 1 103 ? 22.827 6.832 -13.649 1.00 78.50 103 ASP A N 1
ATOM 805 C CA . ASP A 1 103 ? 24.114 6.134 -13.558 1.00 78.50 103 ASP A CA 1
ATOM 806 C C . ASP A 1 103 ? 23.970 4.607 -13.406 1.00 78.50 103 ASP A C 1
ATOM 808 O O . ASP A 1 103 ? 24.971 3.895 -13.365 1.00 78.50 103 ASP A O 1
ATOM 812 N N . LEU A 1 104 ? 22.737 4.094 -13.284 1.00 74.56 104 LEU A N 1
ATOM 813 C CA . LEU A 1 104 ? 22.458 2.705 -12.889 1.00 74.56 104 LEU A CA 1
ATOM 814 C C . LEU A 1 104 ? 21.709 1.893 -13.947 1.00 74.56 104 LEU A C 1
ATOM 816 O O . LEU A 1 104 ? 21.903 0.681 -14.017 1.00 74.56 104 LEU A O 1
ATOM 820 N N . THR A 1 105 ? 20.831 2.518 -14.734 1.00 78.06 105 THR A N 1
ATOM 821 C CA . THR A 1 105 ? 19.978 1.806 -15.694 1.00 78.06 105 THR A CA 1
ATOM 822 C C . THR A 1 105 ? 19.846 2.548 -17.011 1.00 78.06 105 THR A C 1
ATOM 824 O O . THR A 1 105 ? 20.054 3.757 -17.099 1.00 78.06 105 THR A O 1
ATOM 827 N N . GLU A 1 106 ? 19.385 1.830 -18.033 1.00 73.19 106 GLU A N 1
ATOM 828 C CA . GLU A 1 106 ? 18.866 2.463 -19.246 1.00 73.19 106 GLU A CA 1
ATOM 829 C C . GLU A 1 106 ? 17.707 3.426 -18.909 1.00 73.19 106 GLU A C 1
ATOM 831 O O . GLU A 1 106 ? 17.080 3.320 -17.853 1.00 73.19 106 GLU A O 1
ATOM 836 N N . GLY A 1 107 ? 17.426 4.395 -19.785 1.00 70.44 107 GLY A N 1
ATOM 837 C CA . GLY A 1 107 ? 16.318 5.338 -19.597 1.00 70.44 107 GLY A CA 1
ATOM 838 C C . GLY A 1 107 ? 14.930 4.674 -19.671 1.00 70.44 107 GLY A C 1
ATOM 839 O O . GLY A 1 107 ? 14.812 3.508 -20.054 1.00 70.44 107 GLY A O 1
ATOM 840 N N . PRO A 1 108 ? 13.849 5.404 -19.341 1.00 74.81 108 PRO A N 1
ATOM 841 C CA . PRO A 1 108 ? 12.491 4.871 -19.390 1.00 74.81 108 PRO A CA 1
ATOM 842 C C . PRO A 1 108 ? 12.106 4.459 -20.817 1.00 74.81 108 PRO A C 1
ATOM 844 O O . PRO A 1 108 ? 11.983 5.293 -21.712 1.00 74.81 108 PRO A O 1
ATOM 847 N N . GLN A 1 109 ? 11.887 3.160 -21.020 1.00 71.75 109 GLN A N 1
ATOM 848 C CA . GLN A 1 109 ? 11.445 2.582 -22.290 1.00 71.75 109 GLN A CA 1
ATOM 849 C C . GLN A 1 109 ? 10.032 2.008 -22.163 1.00 71.75 109 GLN A C 1
ATOM 851 O O . GLN A 1 109 ? 9.664 1.450 -21.125 1.00 71.75 109 GLN A O 1
ATOM 856 N N . LEU A 1 110 ? 9.252 2.123 -23.240 1.00 70.94 110 LEU A N 1
ATOM 857 C CA . LEU A 1 110 ? 7.965 1.444 -23.362 1.00 70.94 110 LEU A CA 1
ATOM 858 C C . LEU A 1 110 ? 8.182 -0.063 -23.567 1.00 70.94 110 LEU A C 1
ATOM 860 O O . LEU A 1 110 ? 9.076 -0.455 -24.326 1.00 70.94 110 LEU A O 1
ATOM 864 N N . PRO A 1 111 ? 7.360 -0.929 -22.946 1.00 70.50 111 PRO A N 1
ATOM 865 C CA . PRO A 1 111 ? 7.410 -2.354 -23.227 1.00 70.50 111 PRO A CA 1
ATOM 866 C C . PRO A 1 111 ? 7.177 -2.629 -24.711 1.00 70.50 111 PRO A C 1
ATOM 868 O O . PRO A 1 111 ? 6.339 -2.004 -25.362 1.00 70.50 111 PRO A O 1
ATOM 871 N N . ARG A 1 112 ? 7.884 -3.628 -25.245 1.00 66.69 112 ARG A N 1
ATOM 872 C CA . ARG A 1 112 ? 7.680 -4.080 -26.622 1.00 66.69 112 ARG A CA 1
ATOM 873 C C . ARG A 1 112 ? 6.235 -4.557 -26.803 1.00 66.69 112 ARG A C 1
ATOM 875 O O . ARG A 1 112 ? 5.859 -5.587 -26.243 1.00 66.69 112 ARG A O 1
ATOM 882 N N . GLN A 1 113 ? 5.465 -3.860 -27.638 1.00 63.75 113 GLN A N 1
ATOM 883 C CA . GLN A 1 113 ? 4.120 -4.293 -28.016 1.00 63.75 113 GLN A CA 1
ATOM 884 C C . GLN A 1 113 ? 4.166 -5.669 -28.687 1.00 63.75 113 GLN A C 1
ATOM 886 O O . GLN A 1 113 ? 4.921 -5.913 -29.640 1.00 63.75 113 GLN A O 1
ATOM 891 N N . ARG A 1 114 ? 3.366 -6.594 -28.158 1.00 59.09 114 ARG A N 1
ATOM 892 C CA . ARG A 1 114 ? 3.218 -7.940 -28.702 1.00 59.09 114 ARG A CA 1
ATOM 893 C C . ARG A 1 114 ? 2.105 -7.919 -29.734 1.00 59.09 114 ARG A C 1
ATOM 895 O O . ARG A 1 114 ? 0.950 -8.035 -29.368 1.00 59.09 114 ARG A O 1
ATOM 902 N N . ARG A 1 115 ? 2.481 -7.861 -31.013 1.00 60.44 115 ARG A N 1
ATOM 903 C CA . ARG A 1 115 ? 1.526 -8.008 -32.119 1.00 60.44 115 ARG A CA 1
ATOM 904 C C . ARG A 1 115 ? 0.701 -9.279 -31.934 1.00 60.44 115 ARG A C 1
ATOM 906 O O . ARG A 1 115 ? 1.282 -10.372 -31.911 1.00 60.44 115 ARG A O 1
ATOM 913 N N . LEU A 1 116 ? -0.622 -9.142 -31.856 1.00 60.59 116 LEU A N 1
ATOM 914 C CA . LEU A 1 116 ? -1.506 -10.300 -31.855 1.00 60.59 116 LEU A CA 1
ATOM 915 C C . LEU A 1 116 ? -1.254 -11.183 -33.098 1.00 60.59 116 LEU A C 1
ATOM 917 O O . LEU A 1 116 ? -1.071 -10.678 -34.214 1.00 60.59 116 LEU A O 1
ATOM 921 N N . PRO A 1 117 ? -1.245 -12.521 -32.944 1.00 66.25 117 PRO A N 1
ATOM 922 C CA . PRO A 1 117 ? -1.177 -13.430 -34.079 1.00 66.25 117 PRO A CA 1
ATOM 923 C C . PRO A 1 117 ? -2.321 -13.153 -35.061 1.00 66.25 117 PRO A C 1
ATOM 925 O O . PRO A 1 117 ? -3.483 -13.104 -34.665 1.00 66.25 117 PRO A O 1
ATOM 928 N N . LYS A 1 118 ? -2.008 -13.053 -36.362 1.00 63.81 118 LYS A N 1
ATOM 929 C CA . LYS A 1 118 ? -2.961 -12.687 -37.436 1.00 63.81 118 LYS A CA 1
ATOM 930 C C . LYS A 1 118 ? -4.271 -13.488 -37.455 1.00 63.81 118 LYS A C 1
ATOM 932 O O . LYS A 1 118 ? -5.264 -13.008 -37.977 1.00 63.81 118 LYS A O 1
ATOM 937 N N . ARG A 1 119 ? -4.280 -14.703 -36.899 1.00 69.19 119 ARG A N 1
ATOM 938 C CA . ARG A 1 119 ? -5.464 -15.578 -36.823 1.00 69.19 119 ARG A CA 1
ATOM 939 C C . ARG A 1 119 ? -6.531 -15.088 -35.834 1.00 69.19 119 ARG A C 1
ATOM 941 O O . ARG A 1 119 ? -7.650 -15.573 -35.899 1.00 69.19 119 ARG A O 1
ATOM 948 N N . LEU A 1 120 ? -6.172 -14.182 -34.923 1.00 66.38 120 LEU A N 1
ATOM 949 C CA . LEU A 1 120 ? -7.027 -13.669 -33.846 1.00 66.38 120 LEU A CA 1
ATOM 950 C C . LEU A 1 120 ? -7.377 -12.176 -34.018 1.00 66.38 120 LEU A C 1
ATOM 952 O O . LEU A 1 120 ? -8.187 -11.654 -33.263 1.00 66.38 120 LEU A O 1
ATOM 956 N N . GLY A 1 121 ? -6.758 -11.479 -34.979 1.00 54.81 121 GLY A N 1
ATOM 957 C CA . GLY A 1 121 ? -6.828 -10.021 -35.116 1.00 54.81 121 GLY A CA 1
ATOM 958 C C . GLY A 1 121 ? -7.969 -9.553 -36.014 1.00 54.81 121 GLY A C 1
ATOM 959 O O . GLY A 1 121 ? -7.758 -9.286 -37.196 1.00 54.81 121 GLY A O 1
ATOM 960 N N . GLY A 1 122 ? -9.168 -9.428 -35.451 1.00 55.09 122 GLY A N 1
ATOM 961 C CA . GLY A 1 122 ? -10.270 -8.691 -36.064 1.00 55.09 122 GLY A CA 1
ATOM 962 C C . GLY A 1 122 ? -10.068 -7.183 -35.922 1.00 55.09 122 GLY A C 1
ATOM 963 O O . GLY A 1 122 ? -10.716 -6.577 -35.087 1.00 55.09 122 GLY A O 1
ATOM 964 N N . GLY A 1 123 ? -9.150 -6.602 -36.701 1.00 56.50 123 GLY A N 1
ATOM 965 C CA . GLY A 1 123 ? -9.095 -5.170 -37.050 1.00 56.50 123 GLY A CA 1
ATOM 966 C C . GLY A 1 123 ? -8.893 -4.116 -35.951 1.00 56.50 123 GLY A C 1
ATOM 967 O O . GLY A 1 123 ? -8.630 -2.972 -36.309 1.00 56.50 123 GLY A O 1
ATOM 968 N N . ASP A 1 124 ? -8.993 -4.454 -34.667 1.00 60.97 124 ASP A N 1
ATOM 969 C CA . ASP A 1 124 ? -8.949 -3.459 -33.597 1.00 60.97 124 ASP A CA 1
ATOM 970 C C . ASP A 1 124 ? -7.505 -3.111 -33.208 1.00 60.97 124 ASP A C 1
ATOM 972 O O . ASP A 1 124 ? -6.647 -3.987 -33.048 1.00 60.97 124 ASP A O 1
ATOM 976 N N . THR A 1 125 ? -7.213 -1.818 -33.105 1.00 58.94 125 THR A N 1
ATOM 977 C CA . THR A 1 125 ? -5.885 -1.320 -32.740 1.00 58.94 125 THR A CA 1
ATOM 978 C C . THR A 1 125 ? -5.663 -1.510 -31.242 1.00 58.94 125 THR A C 1
ATOM 980 O O . THR A 1 125 ? -6.370 -0.916 -30.432 1.00 58.94 125 THR A O 1
ATOM 983 N N . GLU A 1 126 ? -4.673 -2.328 -30.869 1.00 61.91 126 GLU A N 1
ATOM 984 C CA . GLU A 1 126 ? -4.235 -2.495 -29.476 1.00 61.91 126 GLU A CA 1
ATOM 985 C C . GLU A 1 126 ? -3.943 -1.126 -28.832 1.00 61.91 126 GLU A C 1
ATOM 987 O O . GLU A 1 126 ? -3.313 -0.269 -29.456 1.00 61.91 126 GLU A O 1
ATOM 992 N N . HIS A 1 127 ? -4.361 -0.929 -27.576 1.00 63.59 127 HIS A N 1
ATOM 993 C CA . HIS A 1 127 ? -4.092 0.306 -26.837 1.00 63.59 127 HIS A CA 1
ATOM 994 C C . HIS A 1 127 ? -2.574 0.540 -26.761 1.00 63.59 127 HIS A C 1
ATOM 996 O O . HIS A 1 127 ? -1.836 -0.202 -26.104 1.00 63.59 127 HIS A O 1
ATOM 1002 N N . ALA A 1 128 ? -2.096 1.570 -27.456 1.00 61.72 128 ALA A N 1
ATOM 1003 C CA . ALA A 1 128 ? -0.727 2.050 -27.354 1.00 61.72 128 ALA A CA 1
ATOM 1004 C C . ALA A 1 128 ? -0.656 3.114 -26.258 1.00 61.72 128 ALA A C 1
ATOM 1006 O O . ALA A 1 128 ? -1.570 3.922 -26.128 1.00 61.72 128 ALA A O 1
ATOM 1007 N N . PHE A 1 129 ? 0.401 3.092 -25.449 1.00 63.44 129 PHE A N 1
ATOM 1008 C CA . PHE A 1 129 ? 0.723 4.229 -24.587 1.00 63.44 129 PHE A CA 1
ATOM 1009 C C . PHE A 1 129 ? 1.524 5.225 -25.422 1.00 63.44 129 PHE A C 1
ATOM 1011 O O . PHE A 1 129 ? 2.468 4.814 -26.102 1.00 63.44 129 PHE A O 1
ATOM 1018 N N . GLU A 1 130 ? 1.152 6.505 -25.390 1.00 66.06 130 GLU A N 1
ATOM 1019 C CA . GLU A 1 130 ? 1.796 7.533 -26.216 1.00 66.06 130 GLU A CA 1
ATOM 1020 C C . GLU A 1 130 ? 3.182 7.898 -25.668 1.00 66.06 130 GLU A C 1
ATOM 1022 O O . GLU A 1 130 ? 4.087 8.246 -26.427 1.00 66.06 130 GLU A O 1
ATOM 1027 N N . SER A 1 131 ? 3.388 7.741 -24.355 1.00 76.19 131 SER A N 1
ATOM 1028 C CA . SER A 1 131 ? 4.651 8.051 -23.682 1.00 76.19 131 SER A CA 1
ATOM 1029 C C . SER A 1 131 ? 5.035 7.011 -22.618 1.00 76.19 131 SER A C 1
ATOM 1031 O O . SER A 1 131 ? 4.164 6.513 -21.899 1.00 76.19 131 SER A O 1
ATOM 1033 N N . PRO A 1 132 ? 6.343 6.715 -22.427 1.00 75.88 132 PRO A N 1
ATOM 1034 C CA . PRO A 1 132 ? 6.824 5.945 -21.277 1.00 75.88 132 PRO A CA 1
ATOM 1035 C C . PRO A 1 132 ? 6.313 6.490 -19.936 1.00 75.88 132 PRO A C 1
ATOM 1037 O O . PRO A 1 132 ? 6.043 5.712 -19.026 1.00 75.88 132 PRO A O 1
ATOM 1040 N N . SER A 1 133 ? 6.138 7.812 -19.824 1.00 79.75 133 SER A N 1
ATOM 1041 C CA . SER A 1 133 ? 5.622 8.451 -18.609 1.00 79.75 133 SER A CA 1
ATOM 1042 C C . SER A 1 133 ? 4.201 7.988 -18.275 1.00 79.75 133 SER A C 1
ATOM 1044 O O . SER A 1 133 ? 3.924 7.620 -17.139 1.00 79.75 133 SER A O 1
ATOM 1046 N N . GLU A 1 134 ? 3.313 7.903 -19.269 1.00 80.94 134 GLU A N 1
ATOM 1047 C CA . GLU A 1 134 ? 1.926 7.459 -19.073 1.00 80.94 134 GLU A CA 1
ATOM 1048 C C . GLU A 1 134 ? 1.841 5.989 -18.665 1.00 80.94 134 GLU A C 1
ATOM 1050 O O . GLU A 1 134 ? 1.020 5.615 -17.826 1.00 80.94 134 GLU A O 1
ATOM 1055 N N . TYR A 1 135 ? 2.726 5.159 -19.220 1.00 83.56 135 TYR A N 1
ATOM 1056 C CA . TYR A 1 135 ? 2.830 3.756 -18.840 1.00 83.56 135 TYR A CA 1
ATOM 1057 C C . TYR A 1 135 ? 3.199 3.601 -17.357 1.00 83.56 135 TYR A C 1
ATOM 1059 O O . TYR A 1 135 ? 2.526 2.876 -16.620 1.00 83.56 135 TYR A O 1
ATOM 1067 N N . TYR A 1 136 ? 4.228 4.319 -16.896 1.00 85.31 136 TYR A N 1
ATOM 1068 C CA . TYR A 1 136 ? 4.639 4.289 -15.490 1.00 85.31 136 TYR A CA 1
ATOM 1069 C C . TYR A 1 136 ? 3.637 4.996 -14.568 1.00 85.31 136 TYR A C 1
ATOM 1071 O O . TYR A 1 136 ? 3.460 4.558 -13.433 1.00 85.31 136 TYR A O 1
ATOM 1079 N N . ARG A 1 137 ? 2.917 6.014 -15.057 1.00 87.25 137 ARG A N 1
ATOM 1080 C CA . ARG A 1 137 ? 1.809 6.668 -14.341 1.00 87.25 137 ARG A CA 1
ATOM 1081 C C . ARG A 1 137 ? 0.677 5.693 -14.065 1.00 87.25 137 ARG A C 1
ATOM 1083 O O . ARG A 1 137 ? 0.217 5.599 -12.929 1.00 87.25 137 ARG A O 1
ATOM 1090 N N . LYS A 1 138 ? 0.275 4.910 -15.073 1.00 88.00 138 LYS A N 1
ATOM 1091 C CA . LYS A 1 138 ? -0.721 3.850 -14.891 1.00 88.00 138 LYS A CA 1
ATOM 1092 C C . LYS A 1 138 ? -0.270 2.864 -13.810 1.00 88.00 138 LYS A C 1
ATOM 1094 O O . LYS A 1 138 ? -1.030 2.602 -12.886 1.00 88.00 138 LYS A O 1
ATOM 1099 N N . GLN A 1 139 ? 0.957 2.346 -13.907 1.00 87.12 139 GLN A N 1
ATOM 1100 C CA . GLN A 1 139 ? 1.482 1.387 -12.927 1.00 87.12 139 GLN A CA 1
ATOM 1101 C C . GLN A 1 139 ? 1.542 1.967 -11.510 1.00 87.12 139 GLN A C 1
ATOM 1103 O O . GLN A 1 139 ? 1.200 1.284 -10.549 1.00 87.12 139 GLN A O 1
ATOM 1108 N N . TYR A 1 140 ? 1.961 3.226 -11.382 1.00 89.44 140 TYR A N 1
ATOM 1109 C CA . TYR A 1 140 ? 2.026 3.932 -10.108 1.00 89.44 140 TYR A CA 1
ATOM 1110 C C . TYR A 1 140 ? 0.649 4.012 -9.438 1.00 89.44 140 TYR A C 1
ATOM 1112 O O . TYR A 1 140 ? 0.495 3.609 -8.285 1.00 89.44 140 TYR A O 1
ATOM 1120 N N . PHE A 1 141 ? -0.369 4.465 -10.172 1.00 89.06 141 PHE A N 1
ATOM 1121 C CA . PHE A 1 141 ? -1.722 4.583 -9.633 1.00 89.06 141 PHE A CA 1
ATOM 1122 C C . PHE A 1 141 ? -2.398 3.241 -9.380 1.00 89.06 141 PHE A C 1
ATOM 1124 O O . PHE A 1 141 ? -3.098 3.115 -8.381 1.00 89.06 141 PHE A O 1
ATOM 1131 N N . GLU A 1 142 ? -2.157 2.239 -10.225 1.00 90.06 142 GLU A N 1
ATOM 1132 C CA . GLU A 1 142 ? -2.683 0.885 -10.035 1.00 90.06 142 GLU A CA 1
ATOM 1133 C C . GLU A 1 142 ? -2.202 0.283 -8.708 1.00 90.06 142 GLU A C 1
ATOM 1135 O O . GLU A 1 142 ? -3.002 -0.257 -7.948 1.00 90.06 142 GLU A O 1
ATOM 1140 N N . VAL A 1 143 ? -0.916 0.446 -8.374 1.00 88.75 143 VAL A N 1
ATOM 1141 C CA . VAL A 1 143 ? -0.370 -0.023 -7.092 1.00 88.75 143 VAL A CA 1
ATOM 1142 C C . VAL A 1 143 ? -0.992 0.722 -5.910 1.00 88.75 143 VAL A C 1
ATOM 1144 O O . VAL A 1 143 ? -1.351 0.086 -4.919 1.00 88.75 143 VAL A O 1
ATOM 1147 N N . LEU A 1 144 ? -1.141 2.048 -5.997 1.00 87.81 144 LEU A N 1
ATOM 1148 C CA . LEU A 1 144 ? -1.754 2.837 -4.923 1.00 87.81 144 LEU A CA 1
ATOM 1149 C C . LEU A 1 144 ? -3.235 2.492 -4.721 1.00 87.81 144 LEU A C 1
ATOM 1151 O O . LEU A 1 144 ? -3.678 2.398 -3.578 1.00 87.81 144 LEU A O 1
ATOM 1155 N N . ASP A 1 145 ? -3.984 2.273 -5.803 1.00 88.69 145 ASP A N 1
ATOM 1156 C CA . ASP A 1 145 ? -5.398 1.889 -5.745 1.00 88.69 145 ASP A CA 1
ATOM 1157 C C . ASP A 1 145 ? -5.587 0.517 -5.121 1.00 88.69 145 ASP A C 1
ATOM 1159 O O . ASP A 1 145 ? -6.403 0.362 -4.212 1.00 88.69 145 ASP A O 1
ATOM 1163 N N . LEU A 1 146 ? -4.808 -0.467 -5.578 1.00 89.12 146 LEU A N 1
ATOM 1164 C CA . LEU A 1 146 ? -4.836 -1.810 -5.010 1.00 89.12 146 LEU A CA 1
ATOM 1165 C C . LEU A 1 146 ? -4.515 -1.766 -3.522 1.00 89.12 146 LEU A C 1
ATOM 1167 O O . LEU A 1 146 ? -5.233 -2.349 -2.720 1.00 89.12 146 LEU A O 1
ATOM 1171 N N . LEU A 1 147 ? -3.476 -1.031 -3.138 1.00 86.12 147 LEU A N 1
ATOM 1172 C CA . LEU A 1 147 ? -3.077 -0.935 -1.744 1.00 86.12 147 LEU A CA 1
ATOM 1173 C C . LEU A 1 147 ? -4.135 -0.238 -0.880 1.00 86.12 147 LEU A C 1
ATOM 1175 O O . LEU A 1 147 ? -4.413 -0.699 0.224 1.00 86.12 147 LEU A O 1
ATOM 1179 N N . ASN A 1 148 ? -4.740 0.843 -1.371 1.00 85.94 148 ASN A N 1
ATOM 1180 C CA . ASN A 1 148 ? -5.813 1.520 -0.652 1.00 85.94 148 ASN A CA 1
ATOM 1181 C C . ASN A 1 148 ? -7.024 0.593 -0.472 1.00 85.94 148 ASN A C 1
ATOM 1183 O O . ASN A 1 148 ? -7.557 0.490 0.629 1.00 85.94 148 ASN A O 1
ATOM 1187 N N . ASN A 1 149 ? -7.401 -0.138 -1.524 1.00 86.25 149 ASN A N 1
ATOM 1188 C CA . ASN A 1 149 ? -8.490 -1.105 -1.464 1.00 86.25 149 ASN A CA 1
ATOM 1189 C C . ASN A 1 149 ? -8.192 -2.248 -0.483 1.00 86.25 149 ASN A C 1
ATOM 1191 O O . ASN A 1 149 ? -9.025 -2.553 0.360 1.00 86.25 149 ASN A O 1
ATOM 1195 N N . GLU A 1 150 ? -6.998 -2.842 -0.534 1.00 85.25 150 GLU A N 1
ATOM 1196 C CA . GLU A 1 150 ? -6.597 -3.914 0.388 1.00 85.25 150 GLU A CA 1
ATOM 1197 C C . GLU A 1 150 ? -6.540 -3.436 1.844 1.00 85.25 150 GLU A C 1
ATOM 1199 O O . GLU A 1 150 ? -6.930 -4.163 2.758 1.00 85.25 150 GLU A O 1
ATOM 1204 N N . LEU A 1 151 ? -6.094 -2.199 2.085 1.00 81.81 151 LEU A N 1
ATOM 1205 C CA . LEU A 1 151 ? -6.117 -1.614 3.424 1.00 81.81 151 LEU A CA 1
ATOM 1206 C C . LEU A 1 151 ? -7.546 -1.387 3.910 1.00 81.81 151 LEU A C 1
ATOM 1208 O O . LEU A 1 151 ? -7.856 -1.791 5.028 1.00 81.81 151 LEU A O 1
ATOM 1212 N N . SER A 1 152 ? -8.418 -0.801 3.089 1.00 82.19 152 SER A N 1
ATOM 1213 C CA . SER A 1 152 ? -9.840 -0.663 3.414 1.00 82.19 152 SER A CA 1
ATOM 1214 C C . SER A 1 152 ? -10.467 -2.024 3.703 1.00 82.19 152 SER A C 1
ATOM 1216 O O . SER A 1 152 ? -10.999 -2.220 4.788 1.00 82.19 152 SER A O 1
ATOM 1218 N N . CYS A 1 153 ? -10.297 -3.015 2.825 1.00 82.12 153 CYS A N 1
ATOM 1219 C CA . CYS A 1 153 ? -10.814 -4.367 3.038 1.00 82.12 153 CYS A CA 1
ATOM 1220 C C . CYS A 1 153 ? -10.286 -5.019 4.321 1.00 82.12 153 CYS A C 1
ATOM 1222 O O . CYS A 1 153 ? -11.022 -5.752 4.975 1.00 82.12 153 CYS A O 1
ATOM 1224 N N . ARG A 1 154 ? -9.024 -4.776 4.694 1.00 80.31 154 ARG A N 1
ATOM 1225 C CA . ARG A 1 154 ? -8.437 -5.330 5.920 1.00 80.31 154 ARG A CA 1
ATOM 1226 C C . ARG A 1 154 ? -8.989 -4.686 7.191 1.00 80.31 154 ARG A C 1
ATOM 1228 O O . ARG A 1 154 ? -9.088 -5.379 8.199 1.00 80.31 154 ARG A O 1
ATOM 1235 N N . PHE A 1 155 ? -9.316 -3.396 7.166 1.00 73.81 155 PHE A N 1
ATOM 1236 C CA . PHE A 1 155 ? -9.861 -2.695 8.334 1.00 73.81 155 PHE A CA 1
ATOM 1237 C C . PHE A 1 155 ? -11.393 -2.731 8.406 1.00 73.81 155 PHE A C 1
ATOM 1239 O O . PHE A 1 155 ? -11.933 -2.702 9.507 1.00 73.81 155 PHE A O 1
ATOM 1246 N N . ASP A 1 156 ? -12.080 -2.896 7.276 1.00 75.56 156 ASP A N 1
ATOM 1247 C CA . ASP A 1 156 ? -13.543 -2.986 7.181 1.00 75.56 156 ASP A CA 1
ATOM 1248 C C . ASP A 1 156 ? -14.063 -4.436 7.275 1.00 75.56 156 ASP A C 1
ATOM 1250 O O . ASP A 1 156 ? -15.175 -4.742 6.839 1.00 75.56 156 ASP A O 1
ATOM 1254 N N . GLN A 1 157 ? -13.280 -5.366 7.834 1.00 77.38 157 GLN A N 1
ATOM 1255 C CA . GLN A 1 157 ? -13.753 -6.740 8.031 1.00 77.38 157 GLN A CA 1
ATOM 1256 C C . GLN A 1 157 ? -14.871 -6.759 9.082 1.00 77.38 157 GLN A C 1
ATOM 1258 O O . GLN A 1 157 ? -14.765 -6.126 10.135 1.00 77.38 157 GLN A O 1
ATOM 1263 N N . SER A 1 158 ? -15.924 -7.540 8.821 1.00 67.75 158 SER A N 1
ATOM 1264 C CA . SER A 1 158 ? -17.080 -7.705 9.718 1.00 67.75 158 SER A CA 1
ATOM 1265 C C . SER A 1 158 ? -16.676 -8.050 11.151 1.00 67.75 158 SER A C 1
ATOM 1267 O O . SER A 1 158 ? -17.293 -7.580 12.107 1.00 67.75 158 SER A O 1
ATOM 1269 N N . ASP A 1 159 ? -15.604 -8.823 11.293 1.00 68.25 159 ASP A N 1
ATOM 1270 C CA . ASP A 1 159 ? -15.122 -9.340 12.569 1.00 68.25 159 ASP A CA 1
ATOM 1271 C C . ASP A 1 159 ? -14.465 -8.232 13.407 1.00 68.25 159 ASP A C 1
ATOM 1273 O O . ASP A 1 159 ? -14.632 -8.191 14.627 1.00 68.25 159 ASP A O 1
ATOM 1277 N N . PHE A 1 160 ? -13.797 -7.265 12.761 1.00 70.94 160 PHE A N 1
ATOM 1278 C CA . PHE A 1 160 ? -13.283 -6.074 13.444 1.00 70.94 160 PHE A CA 1
ATOM 1279 C C . PHE A 1 160 ? -14.416 -5.189 13.956 1.00 70.94 160 PHE A C 1
ATOM 1281 O O . PHE A 1 160 ? -14.298 -4.641 15.050 1.00 70.94 160 PHE A O 1
ATOM 1288 N N . GLY A 1 161 ? -15.529 -5.091 13.222 1.00 71.06 161 GLY A N 1
ATOM 1289 C CA . GLY A 1 161 ? -16.717 -4.365 13.678 1.00 71.06 161 GLY A CA 1
ATOM 1290 C C . GLY A 1 161 ? -17.239 -4.898 15.014 1.00 71.06 161 GLY A C 1
ATOM 1291 O O . GLY A 1 161 ? -17.464 -4.129 15.945 1.00 71.06 161 GLY A O 1
ATOM 1292 N N . VAL A 1 162 ? -17.325 -6.223 15.148 1.00 75.19 162 VAL A N 1
ATOM 1293 C CA . VAL A 1 162 ? -17.769 -6.900 16.378 1.00 75.19 162 VAL A CA 1
ATOM 1294 C C . VAL A 1 162 ? -16.817 -6.620 17.541 1.00 75.19 162 VAL A C 1
ATOM 1296 O O . VAL A 1 162 ? -17.267 -6.270 18.631 1.00 75.19 162 VAL A O 1
ATOM 1299 N N . VAL A 1 163 ? -15.503 -6.710 17.312 1.00 74.50 163 VAL A N 1
ATOM 1300 C CA . VAL A 1 163 ? -14.484 -6.421 18.335 1.00 74.50 163 VAL A CA 1
ATOM 1301 C C . VAL A 1 163 ? -14.502 -4.946 18.747 1.00 74.50 163 VAL A C 1
ATOM 1303 O O . VAL A 1 163 ? -14.447 -4.644 19.938 1.00 74.50 163 VAL A O 1
ATOM 1306 N N . MET A 1 164 ? -14.636 -4.018 17.796 1.00 74.38 16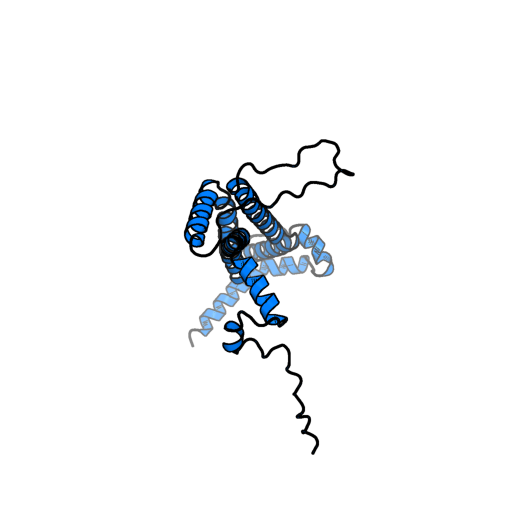4 MET A N 1
ATOM 1307 C CA . MET A 1 164 ? -14.763 -2.587 18.087 1.00 74.38 164 MET A CA 1
ATOM 1308 C C . MET A 1 164 ? -16.036 -2.273 18.873 1.00 74.38 164 MET A C 1
ATOM 1310 O O . MET A 1 164 ? -16.019 -1.427 19.766 1.00 74.38 164 MET A O 1
ATOM 1314 N N . ASP A 1 165 ? -17.146 -2.934 18.555 1.00 76.69 165 ASP A N 1
ATOM 1315 C CA . ASP A 1 165 ? -18.402 -2.759 19.279 1.00 76.69 165 ASP A CA 1
ATOM 1316 C C . ASP A 1 165 ? -18.310 -3.326 20.702 1.00 76.69 165 ASP A C 1
ATOM 1318 O O . ASP A 1 165 ? -18.803 -2.696 21.641 1.00 76.69 165 ASP A O 1
ATOM 1322 N N . MET A 1 166 ? -17.602 -4.444 20.897 1.00 76.88 166 MET A N 1
ATOM 1323 C CA . MET A 1 166 ? -17.268 -4.968 22.226 1.00 76.88 166 MET A CA 1
ATOM 1324 C C . MET A 1 166 ? -16.357 -4.022 23.018 1.00 76.88 166 MET A C 1
ATOM 1326 O O . MET A 1 166 ? -16.606 -3.776 24.199 1.00 76.88 166 MET A O 1
ATOM 1330 N N . GLU A 1 167 ? -15.326 -3.454 22.392 1.00 80.56 167 GLU A N 1
ATOM 1331 C CA . GLU A 1 167 ? -14.447 -2.474 23.037 1.00 80.56 167 GLU A CA 1
ATOM 1332 C C . GLU A 1 167 ? -15.239 -1.233 23.466 1.00 80.56 167 GLU A C 1
ATOM 1334 O O . GLU A 1 167 ? -15.182 -0.823 24.628 1.00 80.56 167 GLU A O 1
ATOM 1339 N N . LYS A 1 168 ? -16.046 -0.663 22.562 1.00 81.25 168 LYS A N 1
ATOM 1340 C CA . LYS A 1 168 ? -16.916 0.482 22.865 1.00 81.25 168 LYS A CA 1
ATOM 1341 C C . LYS A 1 168 ? -17.883 0.166 24.002 1.00 81.25 168 LYS A C 1
ATOM 1343 O O . LYS A 1 168 ? -18.078 1.016 24.873 1.00 81.25 168 LYS A O 1
ATOM 1348 N N . LEU A 1 169 ? -18.464 -1.036 24.014 1.00 82.00 169 LEU A N 1
ATOM 1349 C CA . LEU A 1 169 ? -19.340 -1.513 25.082 1.00 82.00 169 LEU A CA 1
ATOM 1350 C C . LEU A 1 169 ? -18.615 -1.505 26.434 1.00 82.00 169 LEU A C 1
ATOM 1352 O O . LEU A 1 169 ? -19.134 -0.938 27.396 1.00 82.00 169 LEU A O 1
ATOM 1356 N N . LEU A 1 170 ? -17.406 -2.068 26.500 1.00 80.56 170 LEU A N 1
ATOM 1357 C CA . LEU A 1 170 ? -16.599 -2.115 27.723 1.00 80.56 170 LEU A CA 1
ATOM 1358 C C . LEU A 1 170 ? -16.178 -0.720 28.199 1.00 80.56 170 LEU A C 1
ATOM 1360 O O . LEU A 1 170 ? -16.317 -0.407 29.381 1.00 80.56 170 LEU A O 1
ATOM 1364 N N . VAL A 1 171 ? -15.714 0.146 27.294 1.00 82.62 171 VAL A N 1
ATOM 1365 C CA . VAL A 1 171 ? -15.295 1.521 27.620 1.00 82.62 171 VAL A CA 1
ATOM 1366 C C . VAL A 1 171 ? -16.472 2.354 28.133 1.00 82.62 171 VAL A C 1
ATOM 1368 O O . VAL A 1 171 ? -16.347 3.100 29.112 1.00 82.62 171 VAL A O 1
ATOM 1371 N N . ALA A 1 172 ? -17.639 2.231 27.504 1.00 81.06 172 ALA A N 1
ATOM 1372 C CA . ALA A 1 172 ? -18.825 2.964 27.921 1.00 81.06 172 ALA A CA 1
ATOM 1373 C C . ALA A 1 172 ? -19.423 2.416 29.230 1.00 81.06 172 ALA A C 1
ATOM 1375 O O . ALA A 1 172 ? -19.831 3.220 30.075 1.00 81.06 172 ALA A O 1
ATOM 1376 N N . ALA A 1 173 ? -19.372 1.098 29.461 1.00 81.06 173 ALA A N 1
ATOM 1377 C CA . ALA A 1 173 ? -19.731 0.492 30.743 1.00 81.06 173 ALA A CA 1
ATOM 1378 C C . ALA A 1 173 ? -18.785 0.942 31.872 1.00 81.06 173 ALA A C 1
ATOM 1380 O O . ALA A 1 173 ? -19.247 1.380 32.925 1.00 81.06 173 ALA A O 1
ATOM 1381 N N . ALA A 1 174 ? -17.469 0.953 31.631 1.00 78.25 174 ALA A N 1
ATOM 1382 C CA . ALA A 1 174 ? -16.473 1.478 32.571 1.00 78.25 174 ALA A CA 1
ATOM 1383 C C . ALA A 1 174 ? -16.693 2.968 32.899 1.00 78.25 174 ALA A C 1
ATOM 1385 O O . ALA A 1 174 ? -16.427 3.414 34.015 1.00 78.25 174 ALA A O 1
ATOM 1386 N N . SER A 1 175 ? -17.235 3.729 31.945 1.00 78.38 175 SER A N 1
ATOM 1387 C CA . SER A 1 175 ? -17.610 5.139 32.118 1.00 78.38 175 SER A CA 1
ATOM 1388 C C . SER A 1 175 ? -18.973 5.337 32.802 1.00 78.38 175 SER A C 1
ATOM 1390 O O . SER A 1 175 ? -19.379 6.476 33.032 1.00 78.38 175 SER A O 1
ATOM 1392 N N . GLY A 1 176 ? -19.694 4.258 33.123 1.00 69.94 176 GLY A N 1
ATOM 1393 C CA . GLY A 1 176 ? -20.999 4.295 33.786 1.00 69.94 176 GLY A CA 1
ATOM 1394 C C . GLY A 1 176 ? -22.176 4.663 32.878 1.00 69.94 176 GLY A C 1
ATOM 1395 O O . GLY A 1 176 ? -23.247 4.995 33.384 1.00 69.94 176 GLY A O 1
ATOM 1396 N N . LYS A 1 177 ? -22.004 4.627 31.550 1.00 74.06 177 LYS A N 1
ATOM 1397 C CA . LYS A 1 177 ? -23.107 4.829 30.600 1.00 74.06 177 LYS A CA 1
ATOM 1398 C C . LYS A 1 177 ? -23.809 3.498 30.344 1.00 74.06 177 LYS A C 1
ATOM 1400 O O . LYS A 1 177 ? -23.161 2.468 30.188 1.00 74.06 177 LYS A O 1
ATOM 1405 N N . GLN A 1 178 ? -25.138 3.524 30.285 1.00 61.84 178 GLN A N 1
ATOM 1406 C CA . GLN A 1 178 ? -25.932 2.352 29.932 1.00 61.84 178 GLN A CA 1
ATOM 1407 C C . GLN A 1 178 ? -25.844 2.150 28.416 1.00 61.84 178 GLN A C 1
ATOM 1409 O O . GLN A 1 178 ? -26.218 3.037 27.649 1.00 61.84 178 GLN A O 1
ATOM 1414 N N . VAL A 1 179 ? -25.298 1.016 27.987 1.00 60.50 179 VAL A N 1
ATOM 1415 C CA . VAL A 1 179 ? -25.087 0.714 26.569 1.00 60.50 179 VAL A CA 1
ATOM 1416 C C . VAL A 1 179 ? -26.027 -0.406 26.163 1.00 60.50 179 VAL A C 1
ATOM 1418 O O . VAL A 1 179 ? -26.122 -1.430 26.838 1.00 60.50 179 VAL A O 1
ATOM 1421 N N . MET A 1 180 ? -26.717 -0.200 25.048 1.00 59.28 180 MET A N 1
ATOM 1422 C CA . MET A 1 180 ? -27.503 -1.235 24.390 1.00 59.28 180 MET A CA 1
ATOM 1423 C C . MET A 1 180 ? -26.557 -2.161 23.626 1.00 59.28 180 MET A C 1
ATOM 1425 O O . MET A 1 180 ? -25.743 -1.680 22.838 1.00 59.28 180 MET A O 1
ATOM 1429 N N . LEU A 1 181 ? -26.661 -3.476 23.843 1.00 64.00 181 LEU A N 1
ATOM 1430 C CA . LEU A 1 181 ? -25.948 -4.442 23.009 1.00 64.00 181 LEU A CA 1
ATOM 1431 C C . LEU A 1 181 ? -26.429 -4.307 21.562 1.00 64.00 181 LEU A C 1
ATOM 1433 O O . LEU A 1 181 ? -27.632 -4.319 21.293 1.00 64.00 181 LEU A O 1
ATOM 1437 N N . HIS A 1 182 ? -25.484 -4.178 20.637 1.00 64.44 182 HIS A N 1
ATOM 1438 C CA . HIS A 1 182 ? -25.794 -4.167 19.218 1.00 64.44 182 HIS A CA 1
ATOM 1439 C C . HIS A 1 182 ? -26.198 -5.580 18.776 1.00 64.44 182 HIS A C 1
ATOM 1441 O O . HIS A 1 182 ? -25.535 -6.556 19.132 1.00 64.44 182 HIS A O 1
ATOM 1447 N N . SER A 1 183 ? -27.280 -5.686 17.999 1.00 62.84 183 SER A N 1
ATOM 1448 C CA . SER A 1 183 ? -27.892 -6.970 17.606 1.00 62.84 183 SER A CA 1
ATOM 1449 C C . SER A 1 183 ? -26.906 -7.970 16.987 1.00 62.84 183 SER A C 1
ATOM 1451 O O . SER A 1 183 ? -27.018 -9.165 17.244 1.00 62.84 183 SER A O 1
ATOM 1453 N N . SER A 1 184 ? -25.895 -7.478 16.265 1.00 65.19 184 SER A N 1
ATOM 1454 C CA . SER A 1 184 ? -24.827 -8.274 15.649 1.00 65.19 184 SER A CA 1
ATOM 1455 C C . SER A 1 184 ? -24.009 -9.080 16.666 1.00 65.19 184 SER A C 1
ATOM 1457 O O . SER A 1 184 ? -23.671 -10.234 16.419 1.00 65.19 184 SER A O 1
ATOM 1459 N N . VAL A 1 185 ? -23.709 -8.487 17.826 1.00 66.56 185 VAL A N 1
ATOM 1460 C CA . VAL A 1 185 ? -22.930 -9.131 18.898 1.00 66.56 185 VAL A CA 1
ATOM 1461 C C . VAL A 1 185 ? -23.788 -10.170 19.615 1.00 66.56 185 VAL A C 1
ATOM 1463 O O . VAL A 1 185 ? -23.314 -11.256 19.942 1.00 66.56 185 VAL A O 1
ATOM 1466 N N . THR A 1 186 ? -25.071 -9.857 19.814 1.00 66.44 186 THR A N 1
ATOM 1467 C CA . THR A 1 186 ? -26.024 -10.755 20.471 1.00 66.44 186 THR A CA 1
ATOM 1468 C C . THR A 1 186 ? -26.295 -12.006 19.642 1.00 66.44 186 THR A C 1
ATOM 1470 O O . THR A 1 186 ? -26.412 -13.081 20.212 1.00 66.44 186 THR A O 1
ATOM 1473 N N . SER A 1 187 ? -26.353 -11.894 18.310 1.00 69.69 187 SER A N 1
ATOM 1474 C CA . SER A 1 187 ? -26.533 -13.057 17.434 1.00 69.69 187 SER A CA 1
ATOM 1475 C C . SER A 1 187 ? -25.281 -13.925 17.312 1.00 69.69 187 SER A C 1
ATOM 1477 O O . SER A 1 187 ? -25.406 -15.140 17.227 1.00 69.69 187 SER A O 1
ATOM 1479 N N . LEU A 1 188 ? -24.086 -13.321 17.291 1.00 70.94 188 LEU A N 1
ATOM 1480 C CA . LEU A 1 188 ? -22.829 -14.056 17.101 1.00 70.94 188 LEU A CA 1
ATOM 1481 C C . LEU A 1 188 ? -22.427 -14.879 18.325 1.00 70.94 188 LEU A C 1
ATOM 1483 O O . LEU A 1 188 ? -21.884 -15.963 18.161 1.00 70.94 188 LEU A O 1
ATOM 1487 N N . TYR A 1 189 ? -22.721 -14.385 19.529 1.00 74.69 189 TYR A N 1
ATOM 1488 C CA . TYR A 1 189 ? -22.356 -15.050 20.782 1.00 74.69 189 TYR A CA 1
ATOM 1489 C C . TYR A 1 189 ? -23.568 -15.524 21.587 1.00 74.69 189 TYR A C 1
ATOM 1491 O O . TYR A 1 189 ? -23.505 -15.632 22.812 1.00 74.69 189 TYR A O 1
ATOM 1499 N N . ALA A 1 190 ? -24.684 -15.791 20.905 1.00 73.75 190 ALA A N 1
ATOM 1500 C CA . ALA A 1 190 ? -25.917 -16.229 21.552 1.00 73.75 190 ALA A CA 1
ATOM 1501 C C . ALA A 1 190 ? -25.758 -17.532 22.345 1.00 73.75 190 ALA A C 1
ATOM 1503 O O . ALA A 1 190 ? -26.443 -17.731 23.344 1.00 73.75 190 ALA A O 1
ATOM 1504 N N . GLU A 1 191 ? -24.856 -18.402 21.893 1.00 72.56 191 GLU A N 1
ATOM 1505 C CA . GLU A 1 191 ? -24.586 -19.697 22.521 1.00 72.56 191 GLU A CA 1
ATOM 1506 C C . GLU A 1 191 ? -23.486 -19.623 23.594 1.00 72.56 191 GLU A C 1
ATOM 1508 O O . GLU A 1 191 ? -23.442 -20.476 24.478 1.00 72.56 191 GLU A O 1
ATOM 1513 N N . ASP A 1 192 ? -22.637 -18.589 23.558 1.00 76.06 192 ASP A N 1
ATOM 1514 C CA . ASP A 1 192 ? -21.460 -18.467 24.428 1.00 76.06 192 ASP A CA 1
ATOM 1515 C C . ASP A 1 192 ? -21.705 -17.601 25.674 1.00 76.06 192 ASP A C 1
ATOM 1517 O O . ASP A 1 192 ? -21.043 -17.791 26.698 1.00 76.06 192 ASP A O 1
ATOM 1521 N N . PHE A 1 193 ? -22.638 -16.641 25.612 1.00 75.31 193 PHE A N 1
ATOM 1522 C CA . PHE A 1 193 ? -22.886 -15.705 26.710 1.00 75.31 193 PHE A CA 1
ATOM 1523 C C . PHE A 1 193 ? -24.332 -15.709 27.203 1.00 75.31 193 PHE A C 1
ATOM 1525 O O . PHE A 1 193 ? -25.283 -15.523 26.450 1.00 75.31 193 PHE A O 1
ATOM 1532 N N . ASP A 1 194 ? -24.475 -15.772 28.527 1.00 79.88 194 ASP A N 1
ATOM 1533 C CA . ASP A 1 194 ? -25.693 -15.347 29.209 1.00 79.88 194 ASP A CA 1
ATOM 1534 C C . ASP A 1 194 ? -25.725 -13.811 29.280 1.00 79.88 194 ASP A C 1
ATOM 1536 O O . ASP A 1 194 ? -25.030 -13.178 30.086 1.00 79.88 194 ASP A O 1
ATOM 1540 N N . PHE A 1 195 ? -26.522 -13.199 28.403 1.00 74.81 195 PHE A N 1
ATOM 1541 C CA . PHE A 1 195 ? -26.620 -11.744 28.284 1.00 74.81 195 PHE A CA 1
ATOM 1542 C C . PHE A 1 195 ? -27.231 -11.055 29.508 1.00 74.81 195 PHE A C 1
ATOM 1544 O O . PHE A 1 195 ? -26.952 -9.871 29.726 1.00 74.81 195 PHE A O 1
ATOM 1551 N N . ASP A 1 196 ? -28.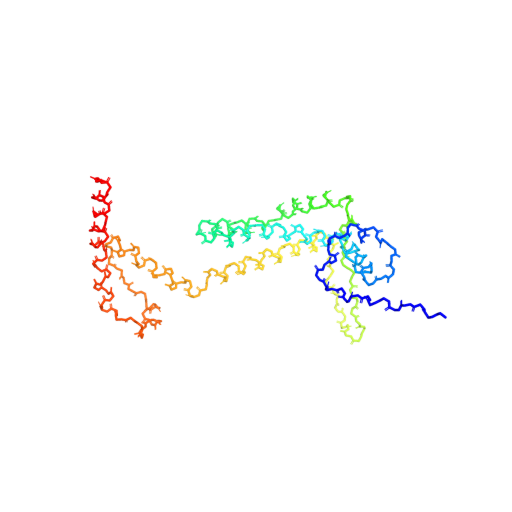028 -11.757 30.315 1.00 76.25 196 ASP A N 1
ATOM 1552 C CA . ASP A 1 196 ? -28.594 -11.194 31.542 1.00 76.25 196 ASP A CA 1
ATOM 1553 C C . ASP A 1 196 ? -27.510 -11.084 32.619 1.00 76.25 196 ASP A C 1
ATOM 1555 O O . ASP A 1 196 ? -27.340 -10.030 33.246 1.00 76.25 196 ASP A O 1
ATOM 1559 N N . SER A 1 197 ? -26.693 -12.132 32.751 1.00 78.00 197 SER A N 1
ATOM 1560 C CA . SER A 1 197 ? -25.509 -12.134 33.614 1.00 78.00 197 SER A CA 1
ATOM 1561 C C . SER A 1 197 ? -24.471 -11.104 33.155 1.00 78.00 197 SER A C 1
ATOM 1563 O O . SER A 1 197 ? -23.967 -10.318 33.962 1.00 78.00 197 SER A O 1
ATOM 1565 N N . LEU A 1 198 ? -24.215 -11.013 31.845 1.00 78.69 198 LEU A N 1
ATOM 1566 C CA . LEU A 1 198 ? -23.300 -10.028 31.264 1.00 78.69 198 LEU A CA 1
ATOM 1567 C C . LEU A 1 198 ? -23.750 -8.590 31.562 1.00 78.69 198 LEU A C 1
ATOM 1569 O O . LEU A 1 198 ? -22.934 -7.743 31.925 1.00 78.69 198 LEU A O 1
ATOM 1573 N N . ARG A 1 199 ? -25.053 -8.299 31.472 1.00 77.38 199 ARG A N 1
ATOM 1574 C CA . ARG A 1 199 ? -25.602 -6.972 31.791 1.00 77.38 199 ARG A CA 1
ATOM 1575 C C . ARG A 1 199 ? -25.406 -6.611 33.265 1.00 77.38 199 ARG A C 1
ATOM 1577 O O . ARG A 1 199 ? -25.078 -5.462 33.572 1.00 77.38 199 ARG A O 1
ATOM 1584 N N . ALA A 1 200 ? -25.578 -7.575 34.169 1.00 78.94 200 ALA A N 1
ATOM 1585 C CA . ALA A 1 200 ? -25.313 -7.389 35.593 1.00 78.94 200 ALA A CA 1
ATOM 1586 C C . ALA A 1 200 ? -23.815 -7.172 35.880 1.00 78.94 200 ALA A C 1
ATOM 1588 O O . ALA A 1 200 ? -23.454 -6.325 36.694 1.00 78.94 200 ALA A O 1
ATOM 1589 N N . GLN A 1 201 ? -22.927 -7.875 35.175 1.00 79.88 201 GLN A N 1
ATOM 1590 C CA . GLN A 1 201 ? -21.479 -7.689 35.306 1.00 79.88 201 GLN A CA 1
ATOM 1591 C C . GLN A 1 201 ? -21.020 -6.323 34.771 1.00 79.88 201 GLN A C 1
ATOM 1593 O O . GLN A 1 201 ? -20.242 -5.634 35.431 1.00 79.88 201 GLN A O 1
ATOM 1598 N N . LEU A 1 202 ? -21.546 -5.884 33.622 1.00 78.81 202 LEU A N 1
ATOM 1599 C CA . LEU A 1 202 ? -21.233 -4.581 33.025 1.00 78.81 202 LEU A CA 1
ATOM 1600 C C . LEU A 1 202 ? -21.699 -3.403 33.894 1.00 78.81 202 LEU A C 1
ATOM 1602 O O . LEU A 1 202 ? -21.017 -2.380 33.945 1.00 78.81 202 LEU A O 1
ATOM 1606 N N . SER A 1 203 ? -22.821 -3.532 34.611 1.00 79.25 203 SER A N 1
ATOM 1607 C CA . SER A 1 203 ? -23.300 -2.479 35.522 1.00 79.25 203 SER A CA 1
ATOM 1608 C C . SER A 1 203 ? -22.453 -2.356 36.795 1.00 79.25 203 SER A C 1
ATOM 1610 O O . SER A 1 203 ? -22.320 -1.264 37.350 1.00 79.25 203 SER A O 1
ATOM 1612 N N . MET A 1 204 ? -21.821 -3.453 37.222 1.00 80.00 204 MET A N 1
ATOM 1613 C CA . MET A 1 204 ? -20.916 -3.496 38.375 1.00 80.00 204 MET A CA 1
ATOM 1614 C C . MET A 1 204 ? -19.476 -3.090 38.021 1.00 80.00 204 MET A C 1
ATOM 1616 O O . MET A 1 204 ? -18.717 -2.681 38.900 1.00 80.00 204 MET A O 1
ATOM 1620 N N . LEU A 1 205 ? -19.106 -3.139 36.741 1.00 80.00 205 LEU A N 1
ATOM 1621 C CA . LEU A 1 205 ? -17.779 -2.810 36.203 1.00 80.00 205 LEU A CA 1
ATOM 1622 C C . LEU A 1 205 ? -17.230 -1.427 36.646 1.00 80.00 205 LEU A C 1
ATOM 1624 O O . LEU A 1 205 ? -16.091 -1.348 37.111 1.00 80.00 205 LEU A O 1
ATOM 1628 N N . PRO A 1 206 ? -17.997 -0.320 36.609 1.00 80.69 206 PRO A N 1
ATOM 1629 C CA . PRO A 1 206 ? -17.501 0.967 37.105 1.00 80.69 206 PRO A CA 1
ATOM 1630 C C . PRO A 1 206 ? -17.281 0.996 38.629 1.00 80.69 206 PRO A C 1
ATOM 1632 O O . PRO A 1 206 ? -16.456 1.775 39.114 1.00 80.69 206 PRO A O 1
ATOM 1635 N N . VAL A 1 207 ? -17.989 0.163 39.401 1.00 79.69 207 VAL A N 1
ATOM 1636 C CA . VAL A 1 207 ? -17.776 0.026 40.853 1.00 79.69 207 VAL A CA 1
ATOM 1637 C C . VAL A 1 207 ? -16.505 -0.777 41.120 1.00 79.69 207 VAL A C 1
ATOM 1639 O O . VAL A 1 207 ? -15.683 -0.348 41.931 1.00 79.69 207 VAL A O 1
ATOM 1642 N N . THR A 1 208 ? -16.295 -1.877 40.392 1.00 78.56 208 THR A N 1
ATOM 1643 C CA . THR A 1 208 ? -15.111 -2.731 40.552 1.00 78.56 208 THR A CA 1
ATOM 1644 C C . THR A 1 208 ? -13.818 -2.004 40.180 1.00 78.56 208 THR A C 1
ATOM 1646 O O . THR A 1 208 ? -12.845 -2.100 40.930 1.00 78.56 208 THR A O 1
ATOM 1649 N N . ILE A 1 209 ? -13.817 -1.197 39.107 1.00 79.06 209 ILE A N 1
ATOM 1650 C CA . ILE A 1 209 ? -12.682 -0.331 38.727 1.00 79.06 209 ILE A CA 1
ATOM 1651 C C . ILE A 1 209 ? -12.352 0.677 39.835 1.00 79.06 209 ILE A C 1
ATOM 1653 O O . ILE A 1 209 ? -11.183 0.904 40.155 1.00 79.06 209 ILE A O 1
ATOM 1657 N N . LYS A 1 210 ? -13.370 1.292 40.450 1.00 78.50 210 LYS A N 1
ATOM 1658 C CA . LYS A 1 210 ? -13.154 2.240 41.552 1.00 78.50 210 LYS A CA 1
ATOM 1659 C C . LYS A 1 210 ? -12.552 1.546 42.772 1.00 78.50 210 LYS A C 1
ATOM 1661 O O . LYS A 1 210 ? -11.619 2.082 43.362 1.00 78.50 210 LYS A O 1
ATOM 1666 N N . THR A 1 211 ? -13.029 0.356 43.132 1.00 75.69 211 THR A N 1
ATOM 1667 C CA . THR A 1 211 ? -12.493 -0.404 44.274 1.00 75.69 211 THR A CA 1
ATOM 1668 C C . THR A 1 211 ? -11.069 -0.923 44.046 1.00 75.69 211 THR A C 1
ATOM 1670 O O . THR A 1 211 ? -10.257 -0.868 44.968 1.00 75.69 211 THR A O 1
ATOM 1673 N N . SER A 1 212 ? -10.711 -1.353 42.832 1.00 68.56 212 SER A N 1
ATOM 1674 C CA . SER A 1 212 ? -9.352 -1.827 42.511 1.00 68.56 212 SER A CA 1
ATOM 1675 C C . SER A 1 212 ? -8.334 -0.684 42.362 1.00 68.56 212 SER A C 1
ATOM 1677 O O . SER A 1 212 ? -7.175 -0.816 42.765 1.00 68.56 212 SER A O 1
ATOM 1679 N N . GLY A 1 213 ? -8.766 0.488 41.883 1.00 61.06 213 GLY A N 1
ATOM 1680 C CA . GLY A 1 213 ? -7.955 1.713 41.880 1.00 61.06 213 GLY A CA 1
ATOM 1681 C C . GLY A 1 213 ? -7.628 2.255 43.282 1.00 61.06 213 GLY A C 1
ATOM 1682 O O . GLY A 1 213 ? -6.655 2.989 43.455 1.00 61.06 213 GLY A O 1
ATOM 1683 N N . ILE A 1 214 ? -8.420 1.889 44.295 1.00 53.75 214 ILE A N 1
ATOM 1684 C CA . ILE A 1 214 ? -8.179 2.245 45.702 1.00 53.75 214 ILE A CA 1
ATOM 1685 C C . ILE A 1 214 ? -7.162 1.286 46.342 1.00 53.75 214 ILE A C 1
ATOM 1687 O O . ILE A 1 214 ? -6.254 1.748 47.030 1.00 53.75 214 ILE A O 1
ATOM 1691 N N . GLN A 1 215 ? -7.243 -0.019 46.059 1.00 51.16 215 GLN A N 1
ATOM 1692 C CA . GLN A 1 215 ? -6.292 -1.019 46.577 1.00 51.16 215 GLN A CA 1
ATOM 1693 C C . GLN A 1 215 ? -4.860 -0.814 46.047 1.00 51.16 215 GLN A C 1
ATOM 1695 O O . GLN A 1 215 ? -3.892 -0.901 46.798 1.00 51.16 215 GLN A O 1
ATOM 1700 N N . THR A 1 216 ? -4.711 -0.425 44.780 1.00 46.16 216 THR A N 1
ATOM 1701 C CA . THR A 1 216 ? -3.392 -0.140 44.175 1.00 46.16 216 THR A CA 1
ATOM 1702 C C . THR A 1 216 ? -2.719 1.134 44.704 1.00 46.16 216 THR A C 1
ATOM 1704 O O . THR A 1 216 ? -1.506 1.299 44.549 1.00 46.16 216 THR A O 1
ATOM 1707 N N . LYS A 1 217 ? -3.467 2.045 45.346 1.00 47.72 217 LYS A N 1
ATOM 1708 C CA . LYS A 1 217 ? -2.896 3.209 46.045 1.00 47.72 217 LYS A CA 1
ATOM 1709 C C . LYS A 1 217 ? -2.433 2.883 47.465 1.00 47.72 217 LYS A C 1
ATOM 1711 O O . LYS A 1 217 ? -1.465 3.497 47.900 1.00 47.72 217 LYS A O 1
ATOM 1716 N N . SER A 1 218 ? -3.065 1.934 48.163 1.00 43.97 218 SER A N 1
ATOM 1717 C CA . SER A 1 218 ? -2.640 1.554 49.520 1.00 43.97 218 SER A CA 1
ATOM 1718 C C . SER A 1 218 ? -1.378 0.687 49.540 1.00 43.97 218 SER A C 1
ATOM 1720 O O . SER A 1 218 ? -0.611 0.767 50.493 1.00 43.97 218 SER A O 1
ATOM 1722 N N . GLU A 1 219 ? -1.114 -0.091 48.485 1.00 41.62 219 GLU A N 1
ATOM 1723 C CA . GLU A 1 219 ? 0.102 -0.920 48.372 1.00 41.62 219 GLU A CA 1
ATOM 1724 C C . GLU A 1 219 ? 1.385 -0.133 48.052 1.00 41.62 219 GLU A C 1
ATOM 1726 O O . GLU A 1 219 ? 2.479 -0.657 48.222 1.00 41.62 219 GLU A O 1
ATOM 1731 N N . LYS A 1 220 ? 1.291 1.131 47.617 1.00 45.09 220 LYS A N 1
ATOM 1732 C CA . LYS A 1 220 ? 2.469 1.985 47.348 1.00 45.09 220 LYS A CA 1
ATOM 1733 C C . LYS A 1 220 ? 2.917 2.826 48.548 1.00 45.09 220 LYS A C 1
ATOM 1735 O O . LYS A 1 220 ? 3.840 3.624 48.417 1.00 45.09 220 LYS A O 1
ATOM 1740 N N . THR A 1 221 ? 2.259 2.676 49.695 1.00 43.69 221 THR A N 1
ATOM 1741 C CA . THR A 1 221 ? 2.552 3.412 50.937 1.00 43.69 221 THR A CA 1
ATOM 1742 C C . THR A 1 221 ? 3.011 2.501 52.079 1.00 43.69 221 THR A C 1
ATOM 1744 O O . THR A 1 221 ? 2.814 2.830 53.246 1.00 43.69 221 THR A O 1
ATOM 1747 N N . SER A 1 222 ? 3.619 1.356 51.771 1.00 37.59 222 SER A N 1
ATOM 1748 C CA . SER A 1 222 ? 4.327 0.512 52.745 1.00 37.59 222 SER A CA 1
ATOM 1749 C C . SER A 1 222 ? 5.720 0.167 52.250 1.00 37.59 222 SER A C 1
ATOM 1751 O O . SER A 1 222 ? 5.870 -0.019 51.023 1.00 37.59 222 SER A O 1
#

pLDDT: mean 71.64, std 13.7, range [36.53, 90.06]

Organism: Scomber scombrus (NCBI:txid13677)

Foldseek 3Di:
DDPDPDPPPDDDPPPPPPDPVLVVPCDDPDPSNVVVVVVLVQQQALVNLLVVLLCCVLVVLVVVCVVVVDPVSLVVNLVVLVVCPDPVVLVVSLVVSQVVSVVRHDHQDDPDDDPDDPVPDPPDDDDDDPDSSVVSNVVSVVVSVVSSVVSCCVCVDPVNVLVVLVVVLLVCLLVQHQDDRDVSNCVVCVPPDDVVVVSVVSNCNVVVVVVVVVVVVVVVPD